Protein 1TW0 (pdb70)

B-factor: mean 31.76, std 11.61, range [6.64, 91.56]

Foldseek 3Di:
DKDKDKDKDWDLAAFLLLLCLLQPCLQVCLVPFDDQFNHKAQPDDDRDAQTWIWIKGHPPPDIWTFIKGFHDDDSVQSKTKIKTQDIRPQDPQFRIKIKTWGWAADPPNTIMIMIMIMTHGPDPRDDDPCNVVVVVVVVVVSSVRSSVVCVVCVVVD/DKDKDKDKDWFQAAQVLLLCLVQPVLQVLQCPDPFFWPHKAWPDDDRDAQTWIWTWGHDDHDIWTFIKGWHDDDVVFSKTKIKTQDIPPQDPFFRIKIKTWGWAADPVGTIMIMIMIMTHGDDPDDDDVVSVVVVVVVVVVSSVSSSVVCVVDVVVD

Solvent-accessible surface area: 15590 Å² total; per-residue (Å²): 42,85,65,92,59,82,53,120,40,44,5,60,9,38,27,65,87,0,9,84,0,30,27,114,24,10,40,98,4,33,152,90,25,82,42,38,55,101,47,35,85,76,66,121,43,135,21,32,99,43,2,49,13,71,17,26,25,54,56,28,158,61,85,39,51,25,54,33,92,2,48,43,70,70,98,103,65,32,13,20,41,40,2,22,62,16,23,101,17,19,48,176,39,12,115,67,8,11,18,81,27,37,8,70,72,25,118,59,71,12,1,48,10,28,32,44,4,69,0,42,7,58,64,107,33,111,22,52,93,50,26,60,34,51,14,45,20,128,36,32,24,78,18,22,36,4,10,27,27,8,65,52,40,63,110,96,51,42,80,55,83,58,83,78,106,47,43,7,67,7,36,27,67,88,0,6,69,0,27,24,114,29,10,38,83,2,6,80,121,32,97,30,64,34,102,37,26,83,97,96,94,46,139,30,38,94,20,2,34,13,77,15,22,27,42,68,23,99,71,93,38,62,25,58,29,81,0,56,42,67,62,83,96,84,39,6,16,38,36,2,26,52,16,27,103,33,18,53,185,64,12,115,63,7,12,16,69,25,85,6,44,72,19,121,64,55,13,1,48,4,81,36,32,7,66,0,49,16,91,38,142,68,120,21,57,84,45,28,60,39,51,14,52,19,142,28,47,19,72,20,22,37,0,9,16,23,7,62,37,50,63,112,78,51

Nearest PDB structures (foldseek):
  1txc-assembly1_B  TM=9.900E-01  e=1.764E-27  Pachyrhizus erosus
  4ryv-assembly1_A  TM=9.608E-01  e=4.558E-22  Lupinus luteus
  1ifv-assembly1_B  TM=9.617E-01  e=2.288E-21  Lupinus luteus
  6v8h-assembly1_A  TM=9.575E-01  e=8.997E-20  Arachis hypogaea
  3e85-assembly1_A  TM=8.998E-01  e=2.737E-19  Lupinus luteus

CATH classification: 3.30.530.20

Secondary structure (DSSP, 8-state):
-EEEEEEEEEESS-HHHHHHIIIIIGGGGGGGS-SSEEEEEEEESSSSTT-EEEEEEEETTEEEEEEEEEEEEETTTTEEEEEEEE-TTS-TTEEEEEEEEEEEE-SSSSEEEEEEEEEEESTT----HHHHHHHHHHHHHHHHHHHHHHHH-GGG-/-EEEEEEEEEESS-HHHHHHHHHTSHHHHHHHSSSSEEEEEEEE-SSST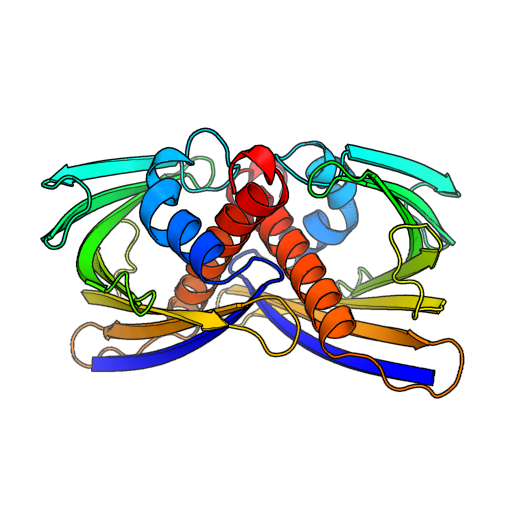T-EEEEEEEETTEEEEEEEEEEEEEGGGTEEEEEEEESTTS-TTEEEEEEEEEEEE-TTSSEEEEEEEEEEESSSPPPPHHHHHHHHHHHHHHHHHHHHHHHH-GGG-

Radius of gyration: 19.81 Å; Cα contacts (8 Å, |Δi|>4): 664; chains: 2; bounding box: 54×34×45 Å

Organism: NCBI:txid109171

InterPro domains:
  IPR000916 Bet v I/Major latex protein [PF00407] (1-151)
  IPR023393 START-like domain superfamily [G3DSA:3.30.530.20] (2-151)
  IPR024949 Bet v I type allergen [PR00634] (3-23)
  IPR024949 Bet v I type allergen [PR00634] (26-36)
  IPR024949 Bet v I type allergen [PR00634] (49-58)
  IPR024949 Bet v I type allergen [PR00634] (65-84)
  IPR024949 Bet v I type allergen [PR00634] (84-97)
  IPR024949 Bet v I type allergen [PR00634] (109-125)
  IPR024949 Bet v I type allergen [PR00634] (143-151)
  IPR024949 Bet v I type allergen [PS00451] (88-120)
  IPR050279 Plant defense and hormone signaling protein [PTHR31213] (1-151)

Sequence (314 aa):
GVFVFRDETSSSVAPAKLYKALTKDSDTIAQKIDGPIQSIELVEGNGGVGTIKKITANEGDKTSFVLQKVDAIDEANLGYDYSIVGGTGLPESLEKLSFETKVVAGSGGGSISKVTLKFHTKGDAPLSDAVRDDALAKGAGFFKAIEGYVLANPAEYGVFVFRDETSSSVAPAKLYKALTKDSDTIAQKIDGPIQSIELVEGNGGVGTIKKITANEGDKTSFVLQKVDAIDEANLGYDYSIVGGTGLPESLEKLSFETKVVAGSGGGSISKVTLKFHTKGDAPLSDAVRDDALAKGAGFFKAIEGYVLANPAEY

Structure (mmCIF, N/CA/C/O backbone):
data_1TW0
#
_entry.id   1TW0
#
_cell.length_a   54.293
_cell.length_b   63.361
_cell.length_c   72.771
_cell.angle_alpha   90.00
_cell.angle_beta   90.00
_cell.angle_gamma   90.00
#
_symmetry.space_group_name_H-M   'P 21 21 21'
#
loop_
_entity.id
_entity.type
_entity.pdbx_description
1 polymer 'pathogenesis-related class 10 protein SPE-16'
2 water water
#
loop_
_atom_site.group_PDB
_atom_site.id
_atom_site.type_symbol
_atom_site.label_atom_id
_atom_site.label_alt_id
_atom_site.label_comp_id
_atom_site.label_asym_id
_atom_site.label_entity_id
_atom_site.label_seq_id
_atom_site.pdbx_PDB_ins_code
_atom_site.Cartn_x
_atom_site.Cartn_y
_atom_site.Cartn_z
_atom_site.occupancy
_atom_site.B_iso_or_equiv
_atom_site.auth_seq_id
_atom_site.auth_comp_id
_atom_site.auth_asym_id
_atom_site.auth_atom_id
_atom_site.pdbx_PDB_model_num
ATOM 1 N N . GLY A 1 1 ? 3.573 -11.578 7.114 1.00 40.99 1 GLY A N 1
ATOM 2 C CA . GLY A 1 1 ? 3.959 -12.480 8.236 1.00 26.12 1 GLY A CA 1
ATOM 3 C C . GLY A 1 1 ? 4.841 -11.743 9.217 1.00 32.42 1 GLY A C 1
ATOM 4 O O . GLY A 1 1 ? 5.013 -10.535 9.113 1.00 26.50 1 GLY A O 1
ATOM 5 N N . VAL A 1 2 ? 5.406 -12.460 10.176 1.00 35.64 2 VAL A N 1
ATOM 6 C CA . VAL A 1 2 ? 6.265 -11.820 11.158 1.00 30.36 2 VAL A CA 1
ATOM 7 C C . VAL A 1 2 ? 7.661 -12.422 11.166 1.00 24.33 2 VAL A C 1
ATOM 8 O O . VAL A 1 2 ? 7.840 -13.623 10.994 1.00 38.06 2 VAL A O 1
ATOM 12 N N . PHE A 1 3 ? 8.655 -11.567 11.336 1.00 23.10 3 PHE A N 1
ATOM 13 C CA . PHE A 1 3 ? 10.033 -12.007 11.394 1.00 23.36 3 PHE A CA 1
ATOM 14 C C . PHE A 1 3 ? 10.642 -11.332 12.601 1.00 29.42 3 PHE A C 1
ATOM 15 O O . PHE A 1 3 ? 10.418 -10.149 12.845 1.00 25.04 3 PHE A O 1
ATOM 23 N N . VAL A 1 4 ? 11.397 -12.096 13.370 1.00 25.57 4 VAL A N 1
ATOM 24 C CA . VAL A 1 4 ? 12.015 -11.562 14.561 1.00 22.70 4 VAL A CA 1
ATOM 25 C C . VAL A 1 4 ? 13.520 -11.691 14.469 1.00 28.31 4 VAL A C 1
ATOM 26 O O . VAL A 1 4 ? 14.053 -12.745 14.117 1.00 31.01 4 VAL A O 1
ATOM 30 N N . PHE A 1 5 ? 14.202 -10.596 14.764 1.00 21.10 5 PHE A N 1
ATOM 31 C CA . PHE A 1 5 ? 15.648 -10.578 14.745 1.00 25.19 5 PHE A CA 1
ATOM 32 C C . PHE A 1 5 ? 16.114 -9.866 15.996 1.00 30.12 5 PHE A C 1
ATOM 33 O O . PHE A 1 5 ? 15.377 -9.066 16.585 1.00 23.06 5 PHE A O 1
ATOM 41 N N . ARG A 1 6 ? 17.333 -10.175 16.411 1.00 20.90 6 ARG A N 1
ATOM 42 C CA . ARG A 1 6 ? 17.897 -9.563 17.597 1.00 33.90 6 ARG A CA 1
ATOM 43 C C . ARG A 1 6 ? 19.208 -8.910 17.198 1.00 34.05 6 ARG A C 1
ATOM 44 O O . ARG A 1 6 ? 19.888 -9.376 16.283 1.00 45.71 6 ARG A O 1
ATOM 46 N N . ASP A 1 7 ? 19.555 -7.822 17.873 1.00 34.25 7 ASP A N 1
ATOM 47 C CA . ASP A 1 7 ? 20.791 -7.114 17.574 1.00 31.41 7 ASP A CA 1
ATOM 48 C C . ASP A 1 7 ? 21.391 -6.556 18.857 1.00 34.49 7 ASP A C 1
ATOM 49 O O . ASP A 1 7 ? 20.665 -6.067 19.729 1.00 25.88 7 ASP A O 1
ATOM 54 N N . GLU A 1 8 ? 22.714 -6.640 18.972 1.00 21.95 8 GLU A N 1
ATOM 55 C CA . GLU A 1 8 ? 23.416 -6.132 20.149 1.00 35.84 8 GLU A CA 1
ATOM 56 C C . GLU A 1 8 ? 24.542 -5.200 19.748 1.00 41.15 8 GLU A C 1
ATOM 57 O O . GLU A 1 8 ? 25.099 -5.313 18.660 1.00 47.34 8 GLU A O 1
ATOM 63 N N . THR A 1 9 ? 24.884 -4.285 20.643 1.00 41.12 9 THR A N 1
ATOM 64 C CA . THR A 1 9 ? 25.957 -3.343 20.382 1.00 38.67 9 THR A CA 1
ATOM 65 C C . THR A 1 9 ? 26.589 -2.988 21.720 1.00 33.42 9 THR A C 1
ATOM 66 O O . THR A 1 9 ? 25.901 -2.566 22.653 1.00 37.88 9 THR A O 1
ATOM 70 N N . SER A 1 10 ? 27.898 -3.195 21.814 1.00 29.20 10 SER A N 1
ATOM 71 C CA . SER A 1 10 ? 28.641 -2.914 23.038 1.00 21.61 10 SER A CA 1
ATOM 72 C C . SER A 1 10 ? 29.000 -1.441 23.138 1.00 24.86 10 SER A C 1
ATOM 73 O O . SER A 1 10 ? 29.148 -0.759 22.129 1.00 24.63 10 SER A O 1
ATOM 76 N N . SER A 1 11 ? 29.159 -0.955 24.361 1.00 23.06 11 SER A N 1
ATOM 77 C CA . SER A 1 11 ? 29.503 0.442 24.559 1.00 26.72 11 SER A CA 1
ATOM 78 C C . SER A 1 11 ? 30.211 0.666 25.873 1.00 24.91 11 SER A C 1
ATOM 79 O O . SER A 1 11 ? 29.962 -0.037 26.859 1.00 30.79 11 SER A O 1
ATOM 82 N N . SER A 1 12 ? 31.094 1.655 25.885 1.00 20.97 12 SER A N 1
ATOM 83 C CA . SER A 1 12 ? 31.831 1.986 27.089 1.00 26.26 12 SER A CA 1
ATOM 84 C C . SER A 1 12 ? 30.964 2.849 28.013 1.00 32.31 12 SER A C 1
ATOM 85 O O . SER A 1 12 ? 31.330 3.089 29.159 1.00 31.68 12 SER A O 1
ATOM 88 N N . VAL A 1 13 ? 29.819 3.315 27.517 1.00 21.53 13 VAL A N 1
ATOM 89 C CA . VAL A 1 13 ? 28.935 4.152 28.329 1.00 25.08 13 VAL A CA 1
ATOM 90 C C . VAL A 1 13 ? 28.162 3.341 29.369 1.00 23.96 13 VAL A C 1
ATOM 91 O O . VAL A 1 13 ? 27.600 2.287 29.061 1.00 34.34 13 VAL A O 1
ATOM 95 N N . ALA A 1 14 ? 28.148 3.832 30.602 1.00 13.13 14 ALA A N 1
ATOM 96 C CA . ALA A 1 14 ? 27.435 3.167 31.687 1.00 16.42 14 ALA A CA 1
ATOM 97 C C . ALA A 1 14 ? 25.959 2.979 31.309 1.00 14.75 14 ALA A C 1
ATOM 98 O O . ALA A 1 14 ? 25.330 3.879 30.760 1.00 21.10 14 ALA A O 1
ATOM 100 N N . PRO A 1 15 ? 25.390 1.809 31.630 1.00 20.04 15 PRO A N 1
ATOM 101 C CA . PRO A 1 15 ? 23.996 1.455 31.340 1.00 27.18 15 PRO A CA 1
ATOM 102 C C . PRO A 1 15 ? 22.974 2.577 31.547 1.00 28.19 15 PRO A C 1
ATOM 103 O O . PRO A 1 15 ? 22.386 3.060 30.580 1.00 29.73 15 PRO A O 1
ATOM 107 N N . ALA A 1 16 ? 22.773 2.991 32.800 1.00 22.43 16 ALA A N 1
ATOM 108 C CA . ALA A 1 16 ? 21.799 4.043 33.124 1.00 23.22 16 ALA A CA 1
ATOM 109 C C . ALA A 1 16 ? 21.980 5.304 32.290 1.00 18.99 16 ALA A C 1
ATOM 110 O O . ALA A 1 16 ? 21.000 5.937 31.899 1.00 25.70 16 ALA A O 1
ATOM 112 N N . LYS A 1 17 ? 23.231 5.661 32.018 1.00 20.21 17 LYS A N 1
ATOM 113 C CA . LYS A 1 17 ? 23.528 6.850 31.229 1.00 20.70 17 LYS A CA 1
ATOM 114 C C . LYS A 1 17 ? 23.176 6.667 29.755 1.00 24.15 17 LYS A C 1
ATOM 115 O O . LYS A 1 17 ? 22.526 7.522 29.157 1.00 20.79 17 LYS A O 1
ATOM 121 N N . LEU A 1 18 ? 23.603 5.555 29.166 1.00 21.72 18 LEU A N 1
ATOM 122 C CA . LEU A 1 18 ? 23.295 5.298 27.765 1.00 22.98 18 LEU A CA 1
ATOM 123 C C . LEU A 1 18 ? 21.768 5.252 27.605 1.00 22.25 18 LEU A C 1
ATOM 124 O O . LEU A 1 18 ? 21.200 5.890 26.716 1.00 21.85 18 LEU A O 1
ATOM 129 N N . TYR A 1 19 ? 21.115 4.502 28.485 1.00 15.30 19 TYR A N 1
ATOM 130 C CA . TYR A 1 19 ? 19.669 4.373 28.456 1.00 24.12 19 TYR A CA 1
ATOM 131 C C . TYR A 1 19 ? 18.991 5.737 28.457 1.00 27.03 19 TYR A C 1
ATOM 132 O O . TYR A 1 19 ? 18.076 5.976 27.672 1.00 26.35 19 TYR A O 1
ATOM 141 N N . LYS A 1 20 ? 19.434 6.623 29.346 1.00 24.21 20 LYS A N 1
ATOM 142 C CA . LYS A 1 20 ? 18.852 7.957 29.436 1.00 21.25 20 LYS A CA 1
ATOM 143 C C . LYS A 1 20 ? 19.026 8.692 28.118 1.00 28.41 20 LYS A C 1
ATOM 144 O O . LYS A 1 20 ? 18.075 9.260 27.578 1.00 22.71 20 LYS A O 1
ATOM 150 N N . ALA A 1 21 ? 20.245 8.670 27.594 1.00 27.35 21 ALA A N 1
ATOM 151 C CA . ALA A 1 21 ? 20.532 9.339 26.335 1.00 28.17 21 ALA A CA 1
ATOM 152 C C . ALA A 1 21 ? 19.650 8.799 25.222 1.00 31.74 21 ALA A C 1
ATOM 153 O O . ALA A 1 21 ? 19.007 9.563 24.511 1.00 27.76 21 ALA A O 1
ATOM 155 N N . LEU A 1 22 ? 19.622 7.477 25.083 1.00 15.80 22 LEU A N 1
ATOM 156 C CA . LEU A 1 22 ? 18.842 6.827 24.038 1.00 23.61 22 LEU A CA 1
ATOM 157 C C . LEU A 1 22 ? 17.329 7.029 24.099 1.00 28.44 22 LEU A C 1
ATOM 158 O O . LEU A 1 22 ? 16.682 7.193 23.068 1.00 24.64 22 LEU A O 1
ATOM 163 N N . THR A 1 23 ? 16.769 7.037 25.301 1.00 25.01 23 THR A N 1
ATOM 164 C CA . THR A 1 23 ? 15.336 7.156 25.438 1.00 21.62 23 THR A CA 1
ATOM 165 C C . THR A 1 23 ? 14.760 8.465 25.974 1.00 29.01 23 THR A C 1
ATOM 166 O O . THR A 1 23 ? 13.573 8.725 25.800 1.00 36.39 23 THR A O 1
ATOM 170 N N . LYS A 1 24 ? 15.576 9.298 26.607 1.00 26.87 24 LYS A N 1
ATOM 171 C CA . LYS A 1 24 ? 15.053 10.541 27.168 1.00 28.82 24 LYS A CA 1
ATOM 172 C C . LYS A 1 24 ? 15.626 11.816 26.565 1.00 27.41 24 LYS A C 1
ATOM 173 O O . LYS A 1 24 ? 14.950 12.837 26.528 1.00 30.91 24 LYS A O 1
ATOM 179 N N . ASP A 1 25 ? 16.860 11.755 26.080 1.00 20.17 25 ASP A N 1
ATOM 180 C CA . ASP A 1 25 ? 17.505 12.932 25.517 1.00 27.49 25 ASP A CA 1
ATOM 181 C C . ASP A 1 25 ? 17.579 12.945 23.995 1.00 33.78 25 ASP A C 1
ATOM 182 O O . ASP A 1 25 ? 17.581 14.020 23.384 1.00 30.50 25 ASP A O 1
ATOM 187 N N . SER A 1 26 ? 17.647 11.756 23.397 1.00 21.94 26 SER A N 1
ATOM 188 C CA . SER A 1 26 ? 17.771 11.611 21.949 1.00 26.24 26 SER A CA 1
ATOM 189 C C . SER A 1 26 ? 16.845 12.520 21.151 1.00 32.31 26 SER A C 1
ATOM 190 O O . SER A 1 26 ? 17.215 12.998 20.084 1.00 36.84 26 SER A O 1
ATOM 193 N N . ASP A 1 27 ? 15.644 12.764 21.660 1.00 26.27 27 ASP A N 1
ATOM 194 C CA . ASP A 1 27 ? 14.726 13.641 20.958 1.00 37.03 27 ASP A CA 1
ATOM 195 C C . ASP A 1 27 ? 15.324 15.039 20.866 1.00 41.69 27 ASP A C 1
ATOM 196 O O . ASP A 1 27 ? 15.402 15.615 19.785 1.00 49.25 27 ASP A O 1
ATOM 201 N N . THR A 1 28 ? 15.770 15.567 22.003 1.00 36.53 28 THR A N 1
ATOM 202 C CA . THR A 1 28 ? 16.336 16.909 22.063 1.00 34.36 28 THR A CA 1
ATOM 203 C C . THR A 1 28 ? 17.763 17.049 21.532 1.00 41.30 28 THR A C 1
ATOM 204 O O . THR A 1 28 ? 18.388 18.087 21.737 1.00 42.65 28 THR A O 1
ATOM 208 N N . ILE A 1 29 ? 18.268 16.024 20.841 1.00 44.37 29 ILE A N 1
ATOM 209 C CA . ILE A 1 29 ? 19.634 16.037 20.292 1.00 47.22 29 ILE A CA 1
ATOM 210 C C . ILE A 1 29 ? 19.736 16.336 18.794 1.00 51.16 29 ILE A C 1
ATOM 211 O O . ILE A 1 29 ? 20.820 16.650 18.303 1.00 52.73 29 ILE A O 1
ATOM 216 N N . ALA A 1 30 ? 18.622 16.236 18.073 1.00 55.16 30 ALA A N 1
ATOM 217 C CA . ALA A 1 30 ? 18.612 16.495 16.630 1.00 45.55 30 ALA A CA 1
ATOM 218 C C . ALA A 1 30 ? 19.554 17.634 16.260 1.00 47.96 30 ALA A C 1
ATOM 219 O O . ALA A 1 30 ? 20.423 17.486 15.400 1.00 41.55 30 ALA A O 1
ATOM 221 N N . GLN A 1 31 ? 19.372 18.765 16.930 1.00 44.82 31 GLN A N 1
ATOM 222 C CA . GLN A 1 31 ? 20.174 19.960 16.699 1.00 48.90 31 GLN A CA 1
ATOM 223 C C . GLN A 1 31 ? 21.683 19.748 16.840 1.00 51.64 31 GLN A C 1
ATOM 224 O O . GLN A 1 31 ? 22.472 20.349 16.113 1.00 57.22 31 GLN A O 1
ATOM 230 N N . LYS A 1 32 ? 22.087 18.903 17.778 1.00 49.37 32 LYS A N 1
ATOM 231 C CA . LYS A 1 32 ? 23.504 18.672 18.009 1.00 53.41 32 LYS A CA 1
ATOM 232 C C . LYS A 1 32 ? 23.968 17.258 17.710 1.00 56.64 32 LYS A C 1
ATOM 233 O O . LYS A 1 32 ? 24.499 16.567 18.577 1.00 65.39 32 LYS A O 1
ATOM 239 N N . ILE A 1 33 ? 23.774 16.836 16.469 1.00 56.14 33 ILE A N 1
ATOM 240 C CA . ILE A 1 33 ? 24.180 15.508 16.051 1.00 58.82 33 ILE A CA 1
ATOM 241 C C . ILE A 1 33 ? 24.020 15.418 14.551 1.00 56.52 33 ILE A C 1
ATOM 242 O O . ILE A 1 33 ? 22.913 15.544 14.038 1.00 63.42 33 ILE A O 1
ATOM 244 N N . ASP A 1 34 ? 25.125 15.216 13.844 1.00 67.48 34 ASP A N 1
ATOM 245 C CA . ASP A 1 34 ? 25.054 15.095 12.397 1.00 72.05 34 ASP A CA 1
ATOM 246 C C . ASP A 1 34 ? 24.487 13.735 12.031 1.00 72.88 34 ASP A C 1
ATOM 247 O O . ASP A 1 34 ? 24.900 12.711 12.577 1.00 67.54 34 ASP A O 1
ATOM 252 N N . GLY A 1 35 ? 23.535 13.738 11.105 1.00 74.48 35 GLY A N 1
ATOM 253 C CA . GLY A 1 35 ? 22.914 12.505 10.669 1.00 68.23 35 GLY A CA 1
ATOM 254 C C . GLY A 1 35 ? 21.749 12.814 9.755 1.00 64.56 35 GLY A C 1
ATOM 255 O O . GLY A 1 35 ? 21.261 13.946 9.736 1.00 67.24 35 GLY A O 1
ATOM 256 N N . PRO A 1 36 ? 21.284 11.831 8.972 1.00 61.84 36 PRO A N 1
ATOM 257 C CA . PRO A 1 36 ? 20.159 12.053 8.062 1.00 56.02 36 PRO A CA 1
ATOM 258 C C . PRO A 1 36 ? 18.886 12.502 8.784 1.00 50.95 36 PRO A C 1
ATOM 259 O O . PRO A 1 36 ? 18.041 13.176 8.194 1.00 34.84 36 PRO A O 1
ATOM 263 N N . ILE A 1 37 ? 18.749 12.126 10.054 1.00 54.20 37 ILE A N 1
ATOM 264 C CA . ILE A 1 37 ? 17.574 12.507 10.841 1.00 55.62 37 ILE A CA 1
ATOM 265 C C . ILE A 1 37 ? 17.534 14.022 10.993 1.00 47.09 37 ILE A C 1
ATOM 266 O O . ILE A 1 37 ? 18.293 14.598 11.768 1.00 52.41 37 ILE A O 1
ATOM 271 N N . GLN A 1 38 ? 16.644 14.662 10.246 1.00 42.63 38 GLN A N 1
ATOM 272 C CA . GLN A 1 38 ? 16.519 16.108 10.288 1.00 36.41 38 GLN A CA 1
ATOM 273 C C . GLN A 1 38 ? 15.808 16.585 11.548 1.00 36.82 38 GLN A C 1
ATOM 274 O O . GLN A 1 38 ? 16.407 17.275 12.375 1.00 28.41 38 GLN A O 1
ATOM 280 N N . SER A 1 39 ? 14.537 16.218 11.700 1.00 37.64 39 SER A N 1
ATOM 281 C CA . SER A 1 39 ? 13.778 16.643 12.874 1.00 33.67 39 SER A CA 1
ATOM 282 C C . SER A 1 39 ? 12.882 15.564 13.487 1.00 38.34 39 SER A C 1
ATOM 283 O O . SER A 1 39 ? 12.479 14.609 12.824 1.00 37.55 39 SER A O 1
ATOM 286 N N . ILE A 1 40 ? 12.565 15.750 14.763 1.00 31.67 40 ILE A N 1
ATOM 287 C CA . ILE A 1 40 ? 11.725 14.829 15.508 1.00 25.92 40 ILE A CA 1
ATOM 288 C C . ILE A 1 40 ? 10.548 15.608 16.080 1.00 24.97 40 ILE A C 1
ATOM 289 O O . ILE A 1 40 ? 10.721 16.467 16.946 1.00 31.21 40 ILE A O 1
ATOM 294 N N . GLU A 1 41 ? 9.358 15.308 15.568 1.00 25.17 41 GLU A N 1
ATOM 295 C CA . GLU A 1 41 ? 8.124 15.958 15.991 1.00 17.85 41 GLU A CA 1
ATOM 296 C C . GLU A 1 41 ? 7.272 15.116 16.927 1.00 27.24 41 GLU A C 1
ATOM 297 O O . GLU A 1 41 ? 7.000 13.947 16.655 1.00 27.13 41 GLU A O 1
ATOM 303 N N . LEU A 1 42 ? 6.852 15.706 18.038 1.00 23.64 42 LEU A N 1
ATOM 304 C CA . LEU A 1 42 ? 5.974 14.996 18.940 1.00 10.86 42 LEU A CA 1
ATOM 305 C C . LEU A 1 42 ? 4.586 15.350 18.420 1.00 19.61 42 LEU A C 1
ATOM 306 O O . LEU A 1 42 ? 4.048 16.404 18.748 1.00 26.59 42 LEU A O 1
ATOM 311 N N . VAL A 1 43 ? 4.020 14.487 17.586 1.00 13.05 43 VAL A N 1
ATOM 312 C CA . VAL A 1 43 ? 2.693 14.731 17.029 1.00 17.20 43 VAL A CA 1
ATOM 313 C C . VAL A 1 43 ? 1.694 14.801 18.169 1.00 26.27 43 VAL A C 1
ATOM 314 O O . VAL A 1 43 ? 0.894 15.727 18.270 1.00 31.13 43 VAL A O 1
ATOM 318 N N . GLU A 1 44 ? 1.748 13.795 19.026 1.00 33.34 44 GLU A N 1
ATOM 319 C CA . GLU A 1 44 ? 0.867 13.727 20.172 1.00 26.32 44 GLU A CA 1
ATOM 320 C C . GLU A 1 44 ? 1.657 13.060 21.286 1.00 18.55 44 GLU A C 1
ATOM 321 O O . GLU A 1 44 ? 2.463 12.171 21.025 1.00 24.30 44 GLU A O 1
ATOM 327 N N . GLY A 1 45 ? 1.429 13.503 22.520 1.00 19.10 45 GLY A N 1
ATOM 328 C CA . GLY A 1 45 ? 2.144 12.953 23.655 1.00 20.70 45 GLY A CA 1
ATOM 329 C C . GLY A 1 45 ? 3.372 13.795 23.978 1.00 31.83 45 GLY A C 1
ATOM 330 O O . GLY A 1 45 ? 3.765 14.677 23.208 1.00 26.16 45 GLY A O 1
ATOM 331 N N . ASN A 1 46 ? 3.979 13.530 25.125 1.00 32.03 46 ASN A N 1
ATOM 332 C CA . ASN A 1 46 ? 5.162 14.267 25.541 1.00 40.20 46 ASN A CA 1
ATOM 333 C C . ASN A 1 46 ? 6.381 13.349 25.626 1.00 35.05 46 ASN A C 1
ATOM 334 O O . ASN A 1 46 ? 7.484 13.794 25.949 1.00 25.40 46 ASN A O 1
ATOM 339 N N . GLY A 1 47 ? 6.175 12.071 25.323 1.00 28.29 47 GLY A N 1
ATOM 340 C CA . GLY A 1 47 ? 7.262 11.108 25.377 1.00 27.72 47 GLY A CA 1
ATOM 341 C C . GLY A 1 47 ? 6.814 9.831 26.058 1.00 36.06 47 GLY A C 1
ATOM 342 O O . GLY A 1 47 ? 7.366 8.758 25.807 1.00 36.43 47 GLY A O 1
ATOM 343 N N . GLY A 1 48 ? 5.806 9.950 26.923 1.00 34.35 48 GLY A N 1
ATOM 344 C CA . GLY A 1 48 ? 5.292 8.795 27.636 1.00 17.17 48 GLY A CA 1
ATOM 345 C C . GLY A 1 48 ? 4.641 7.770 26.717 1.00 27.22 48 GLY A C 1
ATOM 346 O O . GLY A 1 48 ? 4.535 7.986 25.507 1.00 23.12 48 GLY A O 1
ATOM 347 N N . VAL A 1 49 ? 4.200 6.653 27.290 1.00 17.19 49 VAL A N 1
ATOM 348 C CA . VAL A 1 49 ? 3.564 5.602 26.513 1.00 24.60 49 VAL A CA 1
ATOM 349 C C . VAL A 1 49 ? 2.379 6.172 25.752 1.00 28.89 49 VAL A C 1
ATOM 350 O O . VAL A 1 49 ? 1.550 6.866 26.329 1.00 42.84 49 VAL A O 1
ATOM 354 N N . GLY A 1 50 ? 2.306 5.885 24.456 1.00 31.71 50 GLY A N 1
ATOM 355 C CA . GLY A 1 50 ? 1.196 6.376 23.652 1.00 23.96 50 GLY A CA 1
ATOM 356 C C . GLY A 1 50 ? 1.571 7.537 22.753 1.00 28.73 50 GLY A C 1
ATOM 357 O O . GLY A 1 50 ? 0.827 7.899 21.843 1.00 23.55 50 GLY A O 1
ATOM 358 N N . THR A 1 51 ? 2.731 8.124 23.017 1.00 18.68 51 THR A N 1
ATOM 359 C CA . THR A 1 51 ? 3.224 9.245 22.234 1.00 22.69 51 THR A CA 1
ATOM 360 C C . THR A 1 51 ? 3.433 8.879 20.773 1.00 22.52 51 THR A C 1
ATOM 361 O O . THR A 1 51 ? 3.909 7.791 20.442 1.00 20.93 51 THR A O 1
ATOM 365 N N . ILE A 1 52 ? 3.082 9.811 19.901 1.00 19.48 52 ILE A N 1
ATOM 366 C CA . ILE A 1 52 ? 3.249 9.617 18.473 1.00 20.03 52 ILE A CA 1
ATOM 367 C C . ILE A 1 52 ? 4.288 10.617 17.983 1.00 18.78 52 ILE A C 1
ATOM 368 O O . ILE A 1 52 ? 4.120 11.827 18.147 1.00 21.19 52 ILE A O 1
ATOM 373 N N . LYS A 1 53 ? 5.365 10.114 17.398 1.00 19.46 53 LYS A N 1
ATOM 374 C CA . LYS A 1 53 ? 6.414 10.984 16.887 1.00 10.26 53 LYS A CA 1
ATOM 375 C C . LYS A 1 53 ? 6.524 10.863 15.383 1.00 12.81 53 LYS A C 1
ATOM 376 O O . LYS A 1 53 ? 6.366 9.784 14.827 1.00 18.77 53 LYS A O 1
ATOM 382 N N . LYS A 1 54 ? 6.783 11.990 14.732 1.00 10.00 54 LYS A N 1
ATOM 383 C CA . LYS A 1 54 ? 6.974 12.024 13.294 1.00 20.26 54 LYS A CA 1
ATOM 384 C C . LYS A 1 54 ? 8.472 12.292 13.160 1.00 21.78 54 LYS A C 1
ATOM 385 O O . LYS A 1 54 ? 8.965 13.321 13.617 1.00 15.89 54 LYS A O 1
ATOM 391 N N . ILE A 1 55 ? 9.190 11.355 12.554 1.00 19.16 55 ILE A N 1
ATOM 392 C CA . ILE A 1 55 ? 10.640 11.464 12.399 1.00 22.23 55 ILE A CA 1
ATOM 393 C C . ILE A 1 55 ? 11.034 11.707 10.950 1.00 21.65 55 ILE A C 1
ATOM 394 O O . ILE A 1 55 ? 10.915 10.819 10.108 1.00 24.40 55 ILE A O 1
ATOM 399 N N . THR A 1 56 ? 11.516 12.909 10.664 1.00 22.37 56 THR A N 1
ATOM 400 C CA . THR A 1 56 ? 11.899 13.257 9.308 1.00 21.33 56 THR A CA 1
ATOM 401 C C . THR A 1 56 ? 13.386 13.095 9.090 1.00 26.18 56 THR A C 1
ATOM 402 O O . THR A 1 56 ? 14.187 13.458 9.941 1.00 23.71 56 THR A O 1
ATOM 406 N N . ALA A 1 57 ? 13.742 12.544 7.937 1.00 26.56 57 ALA A N 1
ATOM 407 C CA . ALA A 1 57 ? 15.137 12.337 7.578 1.00 34.88 57 ALA A CA 1
ATOM 408 C C . ALA A 1 57 ? 15.339 12.800 6.144 1.00 28.02 57 ALA A C 1
ATOM 409 O O . ALA A 1 57 ? 14.487 12.575 5.288 1.00 42.27 57 ALA A O 1
ATOM 411 N N . ASN A 1 58 ? 16.464 13.455 5.891 1.00 29.50 58 ASN A N 1
ATOM 412 C CA . ASN A 1 58 ? 16.787 13.950 4.557 1.00 31.03 58 ASN A CA 1
ATOM 413 C C . ASN A 1 58 ? 17.984 13.190 4.013 1.00 35.77 58 ASN A C 1
ATOM 414 O O . ASN A 1 58 ? 19.040 13.157 4.648 1.00 38.54 58 ASN A O 1
ATOM 419 N N . GLU A 1 59 ? 17.810 12.573 2.847 1.00 32.69 59 GLU A N 1
ATOM 420 C CA . GLU A 1 59 ? 18.882 11.822 2.207 1.00 45.14 59 GLU A CA 1
ATOM 421 C C . GLU A 1 59 ? 19.340 12.587 0.966 1.00 48.97 59 GLU A C 1
ATOM 422 O O . GLU A 1 59 ? 19.337 12.055 -0.146 1.00 54.86 59 GLU A O 1
ATOM 424 N N . GLY A 1 60 ? 19.721 13.845 1.173 1.00 48.25 60 GLY A N 1
ATOM 425 C CA . GLY A 1 60 ? 20.184 14.682 0.083 1.00 37.12 60 GLY A CA 1
ATOM 426 C C . GLY A 1 60 ? 19.088 15.578 -0.456 1.00 43.55 60 GLY A C 1
ATOM 427 O O . GLY A 1 60 ? 18.504 16.391 0.263 1.00 39.10 60 GLY A O 1
ATOM 428 N N . ASP A 1 61 ? 18.807 15.426 -1.741 1.00 43.30 61 ASP A N 1
ATOM 429 C CA . ASP A 1 61 ? 17.775 16.216 -2.389 1.00 45.06 61 ASP A CA 1
ATOM 430 C C . ASP A 1 61 ? 16.382 15.756 -1.944 1.00 37.34 61 ASP A C 1
ATOM 431 O O . ASP A 1 61 ? 15.407 16.494 -2.064 1.00 35.36 61 ASP A O 1
ATOM 436 N N . LYS A 1 62 ? 16.303 14.538 -1.418 1.00 36.99 62 LYS A N 1
ATOM 437 C CA . LYS A 1 62 ? 15.036 13.967 -0.985 1.00 32.18 62 LYS A CA 1
ATOM 438 C C . LYS A 1 62 ? 14.839 13.921 0.524 1.00 35.13 62 LYS A C 1
ATOM 439 O O . LYS A 1 62 ? 15.747 14.213 1.302 1.00 41.83 62 LYS A O 1
ATOM 441 N N . THR A 1 63 ? 13.631 13.542 0.927 1.00 38.96 63 THR A N 1
ATOM 442 C CA . THR A 1 63 ? 13.277 13.435 2.338 1.00 39.82 63 THR A CA 1
ATOM 443 C C . THR A 1 63 ? 12.161 12.401 2.524 1.00 34.92 63 THR A C 1
ATOM 444 O O . THR A 1 63 ? 11.511 12.001 1.557 1.00 26.99 63 THR A O 1
ATOM 448 N N . SER A 1 64 ? 11.967 11.963 3.767 1.00 31.91 64 SER A N 1
ATOM 449 C CA . SER A 1 64 ? 10.925 10.994 4.115 1.00 29.42 64 SER A CA 1
ATOM 450 C C . SER A 1 64 ? 10.709 11.000 5.626 1.00 21.35 64 SER A C 1
ATOM 451 O O . SER A 1 64 ? 11.429 11.668 6.367 1.00 26.42 64 SER A O 1
ATOM 454 N N . PHE A 1 65 ? 9.719 10.259 6.095 1.00 25.43 65 PHE A N 1
ATOM 455 C CA . PHE A 1 65 ? 9.477 10.227 7.521 1.00 15.41 65 PHE A CA 1
ATOM 456 C C . PHE A 1 65 ? 8.808 8.934 7.946 1.00 23.46 65 PHE A C 1
ATOM 457 O O . PHE A 1 65 ? 8.276 8.190 7.127 1.00 22.82 65 PHE A O 1
ATOM 465 N N . VAL A 1 66 ? 8.864 8.667 9.242 1.00 23.32 66 VAL A N 1
ATOM 466 C CA . VAL A 1 66 ? 8.235 7.493 9.814 1.00 15.17 66 VAL A CA 1
ATOM 467 C C . VAL A 1 66 ? 7.448 8.002 11.011 1.00 18.03 66 VAL A C 1
ATOM 468 O O . VAL A 1 66 ? 7.828 9.001 11.629 1.00 15.19 66 VAL A O 1
ATOM 472 N N . LEU A 1 67 ? 6.327 7.350 11.295 1.00 20.38 67 LEU A N 1
ATOM 473 C CA . LEU A 1 67 ? 5.485 7.705 12.427 1.00 21.39 67 LEU A CA 1
ATOM 474 C C . LEU A 1 67 ? 5.753 6.669 13.490 1.00 21.94 67 LEU A C 1
ATOM 475 O O . LEU A 1 67 ? 5.477 5.491 13.291 1.00 24.92 67 LEU A O 1
ATOM 480 N N . GLN A 1 68 ? 6.283 7.122 14.618 1.00 18.47 68 GLN A N 1
ATOM 481 C CA . GLN A 1 68 ? 6.638 6.252 15.733 1.00 22.62 68 GLN A CA 1
ATOM 482 C C . GLN A 1 68 ? 5.607 6.246 16.858 1.00 21.04 68 GLN A C 1
ATOM 483 O O . GLN A 1 68 ? 4.893 7.228 17.077 1.00 29.10 68 GLN A O 1
ATOM 489 N N . LYS A 1 69 ? 5.546 5.127 17.570 1.00 23.04 69 LYS A N 1
ATOM 490 C CA . LYS A 1 69 ? 4.623 4.948 18.682 1.00 13.34 69 LYS A CA 1
ATOM 491 C C . LYS A 1 69 ? 5.393 4.402 19.876 1.00 12.72 69 LYS A C 1
ATOM 492 O O . LYS A 1 69 ? 6.060 3.378 19.767 1.00 20.28 69 LYS A O 1
ATOM 498 N N . VAL A 1 70 ? 5.319 5.090 21.010 1.00 11.66 70 VAL A N 1
ATOM 499 C CA . VAL A 1 70 ? 5.996 4.614 22.209 1.00 18.19 70 VAL A CA 1
ATOM 500 C C . VAL A 1 70 ? 5.085 3.538 22.794 1.00 20.97 70 VAL A C 1
ATOM 501 O O . VAL A 1 70 ? 3.994 3.832 23.279 1.00 25.25 70 VAL A O 1
ATOM 505 N N . ASP A 1 71 ? 5.536 2.292 22.746 1.00 24.05 71 ASP A N 1
ATOM 506 C CA . ASP A 1 71 ? 4.729 1.185 23.230 1.00 22.73 71 ASP A CA 1
ATOM 507 C C . ASP A 1 71 ? 4.826 0.858 24.709 1.00 26.09 71 ASP A C 1
ATOM 508 O O . ASP A 1 71 ? 3.811 0.577 25.333 1.00 20.00 71 ASP A O 1
ATOM 513 N N . ALA A 1 72 ? 6.031 0.883 25.274 1.00 27.29 72 ALA A N 1
ATOM 514 C CA . ALA A 1 72 ? 6.194 0.574 26.693 1.00 35.70 72 ALA A CA 1
ATOM 515 C C . ALA A 1 72 ? 7.503 1.129 27.235 1.00 35.95 72 ALA A C 1
ATOM 516 O O . ALA A 1 72 ? 8.488 1.232 26.507 1.00 37.67 72 ALA A O 1
ATOM 518 N N . ILE A 1 73 ? 7.502 1.488 28.516 1.00 35.71 73 ILE A N 1
ATOM 519 C CA . ILE A 1 73 ? 8.686 2.031 29.166 1.00 33.93 73 ILE A CA 1
ATOM 520 C C . ILE A 1 73 ? 8.889 1.442 30.555 1.00 32.29 73 ILE A C 1
ATOM 521 O O . ILE A 1 73 ? 7.951 1.382 31.351 1.00 31.69 73 ILE A O 1
ATOM 526 N N . ASP A 1 74 ? 10.119 1.016 30.838 1.00 28.79 74 ASP A N 1
ATOM 527 C CA . ASP A 1 74 ? 10.480 0.474 32.154 1.00 29.58 74 ASP A CA 1
ATOM 528 C C . ASP A 1 74 ? 11.854 1.011 32.533 1.00 25.51 74 ASP A C 1
ATOM 529 O O . ASP A 1 74 ? 12.874 0.351 32.328 1.00 25.43 74 ASP A O 1
ATOM 534 N N . GLU A 1 75 ? 11.867 2.222 33.079 1.00 30.05 75 GLU A N 1
ATOM 535 C CA . GLU A 1 75 ? 13.101 2.883 33.485 1.00 32.35 75 GLU A CA 1
ATOM 536 C C . GLU A 1 75 ? 13.967 2.045 34.403 1.00 31.61 75 GLU A C 1
ATOM 537 O O . GLU A 1 75 ? 15.157 1.888 34.163 1.00 32.67 75 GLU A O 1
ATOM 543 N N . ALA A 1 76 ? 13.359 1.517 35.458 1.00 33.68 76 ALA A N 1
ATOM 544 C CA . ALA A 1 76 ? 14.064 0.705 36.443 1.00 32.38 76 ALA A CA 1
ATOM 545 C C . ALA A 1 76 ? 14.909 -0.376 35.795 1.00 35.20 76 ALA A C 1
ATOM 546 O O . ALA A 1 76 ? 16.075 -0.555 36.143 1.00 44.52 76 ALA A O 1
ATOM 548 N N . ASN A 1 77 ? 14.311 -1.096 34.853 1.00 38.22 77 ASN A N 1
ATOM 549 C CA . ASN A 1 77 ? 15.004 -2.172 34.152 1.00 36.67 77 ASN A CA 1
ATOM 550 C C . ASN A 1 77 ? 15.657 -1.688 32.847 1.00 30.24 77 ASN A C 1
ATOM 551 O O . ASN A 1 77 ? 16.090 -2.493 32.019 1.00 28.97 77 ASN A O 1
ATOM 553 N N . LEU A 1 78 ? 15.725 -0.370 32.677 1.00 26.76 78 LEU A N 1
ATOM 554 C CA . LEU A 1 78 ? 16.314 0.247 31.486 1.00 23.96 78 LEU A CA 1
ATOM 555 C C . LEU A 1 78 ? 15.676 -0.309 30.210 1.00 24.95 78 LEU A C 1
ATOM 556 O O . LEU A 1 78 ? 16.369 -0.622 29.239 1.00 19.16 78 LEU A O 1
ATOM 561 N N . GLY A 1 79 ? 14.351 -0.419 30.219 1.00 24.79 79 GLY A N 1
ATOM 562 C CA . GLY A 1 79 ? 13.639 -0.940 29.064 1.00 30.59 79 GLY A CA 1
ATOM 563 C C . GLY A 1 79 ? 12.852 0.119 28.311 1.00 29.84 79 GLY A C 1
ATOM 564 O O . GLY A 1 79 ? 12.282 1.031 28.911 1.00 25.97 79 GLY A O 1
ATOM 565 N N . TYR A 1 80 ? 12.809 -0.013 26.990 1.00 20.76 80 TYR A N 1
ATOM 566 C CA . TYR A 1 80 ? 12.099 0.940 26.144 1.00 29.56 80 TYR A CA 1
ATOM 567 C C . TYR A 1 80 ? 11.578 0.290 24.862 1.00 26.08 80 TYR A C 1
ATOM 568 O O . TYR A 1 80 ? 12.357 -0.215 24.051 1.00 29.88 80 TYR A O 1
ATOM 577 N N . ASP A 1 81 ? 10.265 0.310 24.670 1.00 26.85 81 ASP A N 1
ATOM 578 C CA . ASP A 1 81 ? 9.683 -0.288 23.472 1.00 25.27 81 ASP A CA 1
ATOM 579 C C . ASP A 1 81 ? 8.850 0.700 22.679 1.00 24.76 81 ASP A C 1
ATOM 580 O O . ASP A 1 81 ? 8.068 1.472 23.236 1.00 20.99 81 ASP A O 1
ATOM 585 N N . TYR A 1 82 ? 9.023 0.669 21.368 1.00 29.06 82 TYR A N 1
ATOM 586 C CA . TYR A 1 82 ? 8.270 1.544 20.489 1.00 27.44 82 TYR A CA 1
ATOM 587 C C . TYR A 1 82 ? 8.186 0.855 19.143 1.00 29.56 82 TYR A C 1
ATOM 588 O O . TYR A 1 82 ? 8.819 -0.175 18.919 1.00 25.05 82 TYR A O 1
ATOM 597 N N . SER A 1 83 ? 7.406 1.423 18.240 1.00 20.64 83 SER A N 1
ATOM 598 C CA . SER A 1 83 ? 7.285 0.837 16.922 1.00 24.06 83 SER A CA 1
ATOM 599 C C . SER A 1 83 ? 6.935 1.865 15.857 1.00 16.01 83 SER A C 1
ATOM 600 O O . SER A 1 83 ? 6.350 2.905 16.143 1.00 23.36 83 SER A O 1
ATOM 603 N N . ILE A 1 84 ? 7.331 1.562 14.630 1.00 13.18 84 ILE A N 1
ATOM 604 C CA . ILE A 1 84 ? 7.066 2.405 13.479 1.00 18.72 84 ILE A CA 1
ATOM 605 C C . ILE A 1 84 ? 5.787 1.836 12.869 1.00 23.64 84 ILE A C 1
ATOM 606 O O . ILE A 1 84 ? 5.766 0.681 12.432 1.00 18.46 84 ILE A O 1
ATOM 611 N N . VAL A 1 85 ? 4.724 2.641 12.848 1.00 22.96 85 VAL A N 1
ATOM 612 C CA . VAL A 1 85 ? 3.429 2.192 12.334 1.00 14.84 85 VAL A CA 1
ATOM 613 C C . VAL A 1 85 ? 3.052 2.709 10.956 1.00 24.57 85 VAL A C 1
ATOM 614 O O . VAL A 1 85 ? 1.974 2.383 10.450 1.00 15.85 85 VAL A O 1
ATOM 618 N N . GLY A 1 86 ? 3.929 3.507 10.353 1.00 17.21 86 GLY A N 1
ATOM 619 C CA . GLY A 1 86 ? 3.644 4.049 9.035 1.00 19.87 86 GLY A CA 1
ATOM 620 C C . GLY A 1 86 ? 4.641 5.113 8.630 1.00 19.45 86 GLY A C 1
ATOM 621 O O . GLY A 1 86 ? 5.700 5.222 9.241 1.00 20.07 86 GLY A O 1
ATOM 622 N N . GLY A 1 87 ? 4.313 5.892 7.598 1.00 20.37 87 GLY A N 1
ATOM 623 C CA . GLY A 1 87 ? 5.214 6.939 7.147 1.00 20.86 87 GLY A CA 1
ATOM 624 C C . GLY A 1 87 ? 5.924 6.656 5.831 1.00 21.62 87 GLY A C 1
ATOM 625 O O . GLY A 1 87 ? 6.284 5.520 5.531 1.00 26.46 87 GLY A O 1
ATOM 626 N N . THR A 1 88 ? 6.143 7.699 5.041 1.00 16.72 88 THR A N 1
ATOM 627 C CA . THR A 1 88 ? 6.810 7.532 3.755 1.00 25.59 88 THR A CA 1
ATOM 628 C C . THR A 1 88 ? 8.149 6.794 3.863 1.00 24.74 88 THR A C 1
ATOM 629 O O . THR A 1 88 ? 8.634 6.233 2.882 1.00 30.35 88 THR A O 1
ATOM 633 N N . GLY A 1 89 ? 8.741 6.794 5.053 1.00 25.84 89 GLY A N 1
ATOM 634 C CA . GLY A 1 89 ? 10.020 6.127 5.252 1.00 16.31 89 GLY A CA 1
ATOM 635 C C . GLY A 1 89 ? 9.933 4.636 5.532 1.00 26.17 89 GLY A C 1
ATOM 636 O O . GLY A 1 89 ? 10.953 3.953 5.566 1.00 24.95 89 GLY A O 1
ATOM 637 N N . LEU A 1 90 ? 8.722 4.128 5.738 1.00 25.39 90 LEU A N 1
ATOM 638 C CA . LEU A 1 90 ? 8.519 2.708 6.005 1.00 22.96 90 LEU A CA 1
ATOM 639 C C . LEU A 1 90 ? 8.353 1.981 4.665 1.00 21.19 90 LEU A C 1
ATOM 640 O O . LEU A 1 90 ? 7.408 2.239 3.921 1.00 20.56 90 LEU A O 1
ATOM 645 N N . PRO A 1 91 ? 9.270 1.056 4.346 1.00 18.15 91 PRO A N 1
ATOM 646 C CA . PRO A 1 91 ? 9.161 0.344 3.076 1.00 8.72 91 PRO A CA 1
ATOM 647 C C . PRO A 1 91 ? 7.769 -0.190 2.819 1.00 20.80 91 PRO A C 1
ATOM 648 O O . PRO A 1 91 ? 7.084 -0.659 3.732 1.00 25.32 91 PRO A O 1
ATOM 652 N N . GLU A 1 92 ? 7.351 -0.093 1.564 1.00 17.45 92 GLU A N 1
ATOM 653 C CA . GLU A 1 92 ? 6.033 -0.555 1.139 1.00 22.80 92 GLU A CA 1
ATOM 654 C C . GLU A 1 92 ? 5.741 -1.999 1.537 1.00 26.48 92 GLU A C 1
ATOM 655 O O . GLU A 1 92 ? 4.585 -2.369 1.755 1.00 20.07 92 GLU A O 1
ATOM 661 N N . SER A 1 93 ? 6.794 -2.810 1.625 1.00 22.18 93 SER A N 1
ATOM 662 C CA . SER A 1 93 ? 6.652 -4.219 1.978 1.00 31.78 93 SER A CA 1
ATOM 663 C C . SER A 1 93 ? 6.315 -4.473 3.449 1.00 28.81 93 SER A C 1
ATOM 664 O O . SER A 1 93 ? 5.921 -5.579 3.818 1.00 32.99 93 SER A O 1
ATOM 667 N N . LEU A 1 94 ? 6.462 -3.454 4.285 1.00 17.60 94 LEU A N 1
ATOM 668 C CA . LEU A 1 94 ? 6.172 -3.610 5.703 1.00 23.09 94 LEU A CA 1
ATOM 669 C C . LEU A 1 94 ? 4.905 -2.898 6.170 1.00 24.34 94 LEU A C 1
ATOM 670 O O . LEU A 1 94 ? 4.571 -1.804 5.705 1.00 16.94 94 LEU A O 1
ATOM 675 N N . GLU A 1 95 ? 4.211 -3.540 7.100 1.00 18.26 95 GLU A N 1
ATOM 676 C CA . GLU A 1 95 ? 3.010 -2.991 7.694 1.00 22.67 95 GLU A CA 1
ATOM 677 C C . GLU A 1 95 ? 3.439 -2.286 8.985 1.00 25.37 95 GLU A C 1
ATOM 678 O O . GLU A 1 95 ? 2.888 -1.254 9.358 1.00 13.34 95 GLU A O 1
ATOM 684 N N . LYS A 1 96 ? 4.447 -2.846 9.649 1.00 24.09 96 LYS A N 1
ATOM 685 C CA . LYS A 1 96 ? 4.928 -2.295 10.910 1.00 29.93 96 LYS A CA 1
ATOM 686 C C . LYS A 1 96 ? 6.275 -2.891 11.327 1.00 30.88 96 LYS A C 1
ATOM 687 O O . LYS A 1 96 ? 6.643 -3.991 10.909 1.00 28.10 96 LYS A O 1
ATOM 693 N N . LEU A 1 97 ? 7.010 -2.151 12.149 1.00 20.66 97 LEU A N 1
ATOM 694 C CA . LEU A 1 97 ? 8.300 -2.612 12.645 1.00 20.56 97 LEU A CA 1
ATOM 695 C C . LEU A 1 97 ? 8.410 -2.239 14.122 1.00 22.99 97 LEU A C 1
ATOM 696 O O . LEU A 1 97 ? 8.558 -1.066 14.464 1.00 31.52 97 LEU A O 1
ATOM 701 N N . SER A 1 98 ? 8.314 -3.238 14.997 1.00 22.03 98 SER A N 1
ATOM 702 C CA . SER A 1 98 ? 8.376 -3.011 16.438 1.00 16.98 98 SER A CA 1
ATOM 703 C C . SER A 1 98 ? 9.765 -3.210 17.005 1.00 24.82 98 SER A C 1
ATOM 704 O O . SER A 1 98 ? 10.520 -4.071 16.550 1.00 29.58 98 SER A O 1
ATOM 707 N N . PHE A 1 99 ? 10.096 -2.412 18.012 1.00 26.73 99 PHE A N 1
ATOM 708 C CA . PHE A 1 99 ? 11.399 -2.505 18.659 1.00 22.97 99 PHE A CA 1
ATOM 709 C C . PHE A 1 99 ? 11.253 -2.735 20.146 1.00 25.12 99 PHE A C 1
ATOM 710 O O . PHE A 1 99 ? 10.493 -2.033 20.823 1.00 20.84 99 PHE A O 1
ATOM 718 N N . GLU A 1 100 ? 11.979 -3.725 20.648 1.00 17.48 100 GLU A N 1
ATOM 719 C CA . GLU A 1 100 ? 11.975 -4.017 22.066 1.00 27.01 100 GLU A CA 1
ATOM 720 C C . GLU A 1 100 ? 13.423 -3.838 22.442 1.00 28.84 100 GLU A C 1
ATOM 721 O O . GLU A 1 100 ? 14.273 -4.637 22.051 1.00 25.77 100 GLU A O 1
ATOM 727 N N . THR A 1 101 ? 13.703 -2.760 23.169 1.00 27.12 101 THR A N 1
ATOM 728 C CA . THR A 1 101 ? 15.068 -2.449 23.570 1.00 24.01 101 THR A CA 1
ATOM 729 C C . THR A 1 101 ? 15.284 -2.523 25.064 1.00 24.83 101 THR A C 1
ATOM 730 O O . THR A 1 101 ? 14.363 -2.350 25.862 1.00 28.08 101 THR A O 1
ATOM 734 N N . LYS A 1 102 ? 16.530 -2.780 25.423 1.00 18.91 102 LYS A N 1
ATOM 735 C CA . LYS A 1 102 ? 16.947 -2.870 26.806 1.00 34.18 102 LYS A CA 1
ATOM 736 C C . LYS A 1 102 ? 18.442 -2.593 26.806 1.00 36.40 102 LYS A C 1
ATOM 737 O O . LYS A 1 102 ? 19.131 -2.859 25.818 1.00 39.71 102 LYS A O 1
ATOM 739 N N . VAL A 1 103 ? 18.937 -2.030 27.897 1.00 31.53 103 VAL A N 1
ATOM 740 C CA . VAL A 1 103 ? 20.359 -1.751 28.014 1.00 29.52 103 VAL A CA 1
ATOM 741 C C . VAL A 1 103 ? 20.852 -2.534 29.220 1.00 27.45 103 VAL A C 1
ATOM 742 O O . VAL A 1 103 ? 20.332 -2.367 30.318 1.00 33.92 103 VAL A O 1
ATOM 746 N N . VAL A 1 104 ? 21.837 -3.399 29.019 1.00 26.87 104 VAL A N 1
ATOM 747 C CA . VAL A 1 104 ? 22.363 -4.183 30.124 1.00 29.85 104 VAL A CA 1
ATOM 748 C C . VAL A 1 104 ? 23.809 -3.795 30.385 1.00 37.50 104 VAL A C 1
ATOM 749 O O . VAL A 1 104 ? 24.476 -3.225 29.517 1.00 26.04 104 VAL A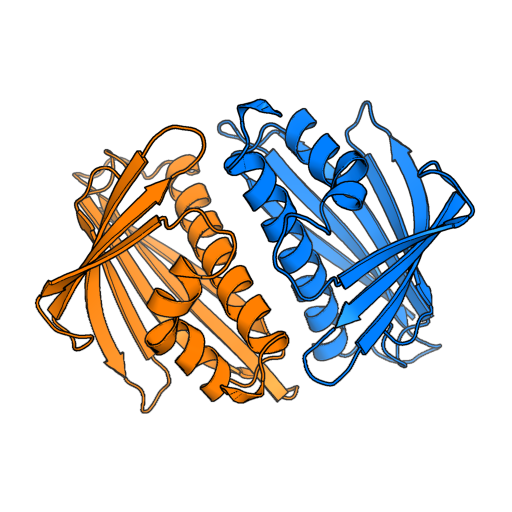 O 1
ATOM 753 N N . ALA A 1 105 ? 24.281 -4.082 31.592 1.00 33.77 105 ALA A N 1
ATOM 754 C CA . ALA A 1 105 ? 25.651 -3.764 31.961 1.00 39.32 105 ALA A CA 1
ATOM 755 C C . ALA A 1 105 ? 26.595 -4.715 31.240 1.00 41.74 105 ALA A C 1
ATOM 756 O O . ALA A 1 105 ? 26.296 -5.900 31.090 1.00 32.29 105 ALA A O 1
ATOM 758 N N . GLY A 1 106 ? 27.728 -4.189 30.787 1.00 40.18 106 GLY A N 1
ATOM 759 C CA . GLY A 1 106 ? 28.697 -5.012 30.089 1.00 37.08 106 GLY A CA 1
ATOM 760 C C . GLY A 1 106 ? 29.486 -5.863 31.060 1.00 34.08 106 GLY A C 1
ATOM 761 O O . GLY A 1 106 ? 29.217 -5.853 32.256 1.00 39.51 106 GLY A O 1
ATOM 762 N N . SER A 1 107 ? 30.461 -6.604 30.546 1.00 42.45 107 SER A N 1
ATOM 763 C CA . SER A 1 107 ? 31.287 -7.461 31.384 1.00 39.44 107 SER A CA 1
ATOM 764 C C . SER A 1 107 ? 32.518 -6.717 31.881 1.00 44.05 107 SER A C 1
ATOM 765 O O . SER A 1 107 ? 33.146 -7.132 32.856 1.00 49.13 107 SER A O 1
ATOM 767 N N . GLY A 1 108 ? 32.859 -5.613 31.220 1.00 39.61 108 GLY A N 1
ATOM 768 C CA . GLY A 1 108 ? 34.040 -4.872 31.625 1.00 40.78 108 GLY A CA 1
ATOM 769 C C . GLY A 1 108 ? 33.956 -3.359 31.671 1.00 38.70 108 GLY A C 1
ATOM 770 O O . GLY A 1 108 ? 34.786 -2.674 31.060 1.00 42.75 108 GLY A O 1
ATOM 771 N N . GLY A 1 109 ? 32.963 -2.837 32.390 1.00 29.03 109 GLY A N 1
ATOM 772 C CA . GLY A 1 109 ? 32.817 -1.397 32.521 1.00 28.33 109 GLY A CA 1
ATOM 773 C C . GLY A 1 109 ? 31.723 -0.677 31.741 1.00 31.60 109 GLY A C 1
ATOM 774 O O . GLY A 1 109 ? 31.209 0.345 32.195 1.00 29.05 109 GLY A O 1
ATOM 775 N N . GLY A 1 110 ? 31.346 -1.188 30.578 1.00 27.80 110 GLY A N 1
ATOM 776 C CA . GLY A 1 110 ? 30.335 -0.490 29.808 1.00 26.42 110 GLY A CA 1
ATOM 777 C C . GLY A 1 110 ? 28.955 -1.101 29.833 1.00 25.75 110 GLY A C 1
ATOM 778 O O . GLY A 1 110 ? 28.469 -1.560 30.865 1.00 29.44 110 GLY A O 1
ATOM 779 N N . SER A 1 111 ? 28.316 -1.104 28.674 1.00 24.62 111 SER A N 1
ATOM 780 C CA . SER A 1 111 ? 26.981 -1.650 28.558 1.00 20.47 111 SER A CA 1
ATOM 781 C C . SER A 1 111 ? 26.796 -2.309 27.204 1.00 27.48 111 SER A C 1
ATOM 782 O O . SER A 1 111 ? 27.683 -2.284 26.350 1.00 28.18 111 SER A O 1
ATOM 785 N N . ILE A 1 112 ? 25.629 -2.905 27.026 1.00 30.93 112 ILE A N 1
ATOM 786 C CA . ILE A 1 112 ? 25.267 -3.555 25.778 1.00 30.59 112 ILE A CA 1
ATOM 787 C C . ILE A 1 112 ? 23.857 -3.081 25.470 1.00 31.75 112 ILE A C 1
ATOM 788 O O . ILE A 1 112 ? 22.963 -3.200 26.308 1.00 19.55 112 ILE A O 1
ATOM 793 N N . SER A 1 113 ? 23.671 -2.493 24.294 1.00 25.54 113 SER A N 1
ATOM 794 C CA . SER A 1 113 ? 22.348 -2.031 23.900 1.00 28.76 113 SER A CA 1
ATOM 795 C C . SER A 1 113 ? 21.716 -3.182 23.131 1.00 29.01 113 SER A C 1
ATOM 796 O O . SER A 1 113 ? 22.121 -3.478 22.007 1.00 27.88 113 SER A O 1
ATOM 799 N N . LYS A 1 114 ? 20.736 -3.838 23.740 1.00 22.56 114 LYS A N 1
ATOM 800 C CA . LYS A 1 114 ? 20.090 -4.978 23.099 1.00 20.16 114 LYS A CA 1
ATOM 801 C C . LYS A 1 114 ? 18.743 -4.629 22.483 1.00 24.90 114 LYS A C 1
ATOM 802 O O . LYS A 1 114 ? 17.903 -3.981 23.113 1.00 22.35 114 LYS A O 1
ATOM 804 N N . VAL A 1 115 ? 18.537 -5.087 21.252 1.00 15.36 115 VAL A N 1
ATOM 805 C CA . VAL A 1 115 ? 17.310 -4.822 20.523 1.00 28.50 115 VAL A CA 1
ATOM 806 C C . VAL A 1 115 ? 16.760 -6.070 19.841 1.00 29.75 115 VAL A C 1
ATOM 807 O O . VAL A 1 115 ? 17.517 -6.929 19.392 1.00 37.33 115 VAL A O 1
ATOM 811 N N . THR A 1 116 ? 15.434 -6.148 19.768 1.00 25.98 116 THR A N 1
ATOM 812 C CA . THR A 1 116 ? 14.739 -7.249 19.118 1.00 31.81 116 THR A CA 1
ATOM 813 C C . THR A 1 116 ? 13.710 -6.616 18.189 1.00 32.15 116 THR A C 1
ATOM 814 O O . THR A 1 116 ? 12.759 -5.997 18.654 1.00 32.07 116 THR A O 1
ATOM 818 N N . LEU A 1 117 ? 13.925 -6.751 16.881 1.00 24.25 117 LEU A N 1
ATOM 819 C CA . LEU A 1 117 ? 13.018 -6.198 15.884 1.00 28.99 117 LEU A CA 1
ATOM 820 C C . LEU A 1 117 ? 12.003 -7.236 15.432 1.00 30.36 117 LEU A C 1
ATOM 821 O O . LEU A 1 117 ? 12.362 -8.377 15.146 1.00 25.83 117 LEU A O 1
ATOM 826 N N . LYS A 1 118 ? 10.737 -6.836 15.364 1.00 24.04 118 LYS A N 1
ATOM 827 C CA . LYS A 1 118 ? 9.678 -7.730 14.912 1.00 15.86 118 LYS A CA 1
ATOM 828 C C . LYS A 1 118 ? 9.123 -7.139 13.618 1.00 27.90 118 LYS A C 1
ATOM 829 O O . LYS A 1 118 ? 8.320 -6.205 13.662 1.00 26.50 118 LYS A O 1
ATOM 835 N N . PHE A 1 119 ? 9.567 -7.662 12.477 1.00 19.28 119 PHE A N 1
ATOM 836 C CA . PHE A 1 119 ? 9.089 -7.191 11.182 1.00 19.54 119 PHE A CA 1
ATOM 837 C C . PHE A 1 119 ? 7.725 -7.783 10.852 1.00 22.57 119 PHE A C 1
ATOM 838 O O . PHE A 1 119 ? 7.515 -8.976 11.011 1.00 22.49 119 PHE A O 1
ATOM 846 N N . HIS A 1 120 ? 6.802 -6.943 10.398 1.00 20.33 120 HIS A N 1
ATOM 847 C CA . HIS A 1 120 ? 5.483 -7.404 9.980 1.00 20.37 120 HIS A CA 1
ATOM 848 C C . HIS A 1 120 ? 5.336 -7.024 8.518 1.00 25.43 120 HIS A C 1
ATOM 849 O O . HIS A 1 120 ? 5.154 -5.846 8.194 1.00 12.10 120 HIS A O 1
ATOM 856 N N . THR A 1 121 ? 5.429 -8.019 7.644 1.00 18.28 121 THR A N 1
ATOM 857 C CA . THR A 1 121 ? 5.282 -7.804 6.213 1.00 31.28 121 THR A CA 1
ATOM 858 C C . THR A 1 121 ? 3.791 -7.883 5.889 1.00 36.51 121 THR A C 1
ATOM 859 O O . THR A 1 121 ? 2.990 -8.295 6.730 1.00 32.33 121 THR A O 1
ATOM 863 N N . LYS A 1 122 ? 3.421 -7.494 4.674 1.00 42.15 122 LYS A N 1
ATOM 864 C CA . LYS A 1 122 ? 2.023 -7.511 4.261 1.00 39.34 122 LYS A CA 1
ATOM 865 C C . LYS A 1 122 ? 1.539 -8.895 3.817 1.00 44.98 122 LYS A C 1
ATOM 866 O O . LYS A 1 122 ? 1.935 -9.395 2.768 1.00 48.52 122 LYS A O 1
ATOM 868 N N . GLY A 1 123 ? 0.678 -9.505 4.627 1.00 43.63 123 GLY A N 1
ATOM 869 C CA . GLY A 1 123 ? 0.142 -10.815 4.303 1.00 47.33 123 GLY A CA 1
ATOM 870 C C . GLY A 1 123 ? 1.159 -11.940 4.289 1.00 56.68 123 GLY A C 1
ATOM 871 O O . GLY A 1 123 ? 1.830 -12.202 5.287 1.00 60.12 123 GLY A O 1
ATOM 872 N N . ASP A 1 124 ? 1.264 -12.620 3.153 1.00 58.04 124 ASP A N 1
ATOM 873 C CA . ASP A 1 124 ? 2.205 -13.724 3.002 1.00 54.26 124 ASP A CA 1
ATOM 874 C C . ASP A 1 124 ? 3.481 -13.205 2.353 1.00 50.28 124 ASP A C 1
ATOM 875 O O . ASP A 1 124 ? 4.346 -13.979 1.943 1.00 43.90 124 ASP A O 1
ATOM 877 N N . ALA A 1 125 ? 3.591 -11.885 2.264 1.00 44.67 125 ALA A N 1
ATOM 878 C CA . ALA A 1 125 ? 4.760 -11.260 1.667 1.00 45.92 125 ALA A CA 1
ATOM 879 C C . ALA A 1 125 ? 6.027 -11.654 2.409 1.00 44.36 125 ALA A C 1
ATOM 880 O O . ALA A 1 125 ? 6.104 -11.541 3.633 1.00 45.20 125 ALA A O 1
ATOM 882 N N . PRO A 1 126 ? 7.035 -12.145 1.677 1.00 42.33 126 PRO A N 1
ATOM 883 C CA . PRO A 1 126 ? 8.290 -12.539 2.315 1.00 42.38 126 PRO A CA 1
ATOM 884 C C . PRO A 1 126 ? 9.066 -11.281 2.716 1.00 35.47 126 PRO A C 1
ATOM 885 O O . PRO A 1 126 ? 8.745 -10.183 2.262 1.00 46.02 126 PRO A O 1
ATOM 889 N N . LEU A 1 127 ? 10.069 -11.439 3.576 1.00 35.32 127 LEU A N 1
ATOM 890 C CA . LEU A 1 127 ? 10.876 -10.309 4.030 1.00 32.21 127 LEU A CA 1
ATOM 891 C C . LEU A 1 127 ? 12.222 -10.228 3.321 1.00 39.00 127 LEU A C 1
ATOM 892 O O . LEU A 1 127 ? 13.106 -11.059 3.531 1.00 37.31 127 LEU A O 1
ATOM 897 N N . SER A 1 128 ? 12.364 -9.210 2.482 1.00 32.90 128 SER A N 1
ATOM 898 C CA . SER A 1 128 ? 13.591 -8.985 1.740 1.00 38.78 128 SER A CA 1
ATOM 899 C C . SER A 1 128 ? 14.784 -8.821 2.675 1.00 40.43 128 SER A C 1
ATOM 900 O O . SER A 1 128 ? 14.664 -8.254 3.762 1.00 32.82 128 SER A O 1
ATOM 903 N N . ASP A 1 129 ? 15.937 -9.330 2.256 1.00 43.89 129 ASP A N 1
ATOM 904 C CA . ASP A 1 129 ? 17.144 -9.201 3.059 1.00 36.47 129 ASP A CA 1
ATOM 905 C C . ASP A 1 129 ? 17.536 -7.735 3.070 1.00 29.56 129 ASP A C 1
ATOM 906 O O . ASP A 1 129 ? 18.053 -7.223 4.061 1.00 31.59 129 ASP A O 1
ATOM 911 N N . ALA A 1 130 ? 17.287 -7.063 1.954 1.00 26.98 130 ALA A N 1
ATOM 912 C CA . ALA A 1 130 ? 17.609 -5.649 1.833 1.00 35.37 130 ALA A CA 1
ATOM 913 C C . ALA A 1 130 ? 16.782 -4.861 2.839 1.00 33.10 130 ALA A C 1
ATOM 914 O O . ALA A 1 130 ? 17.322 -4.104 3.643 1.00 40.31 130 ALA A O 1
ATOM 916 N N . VAL A 1 131 ? 15.467 -5.051 2.791 1.00 34.37 131 VAL A N 1
ATOM 917 C CA . VAL A 1 131 ? 14.556 -4.366 3.699 1.00 27.77 131 VAL A CA 1
ATOM 918 C C . VAL A 1 131 ? 14.964 -4.607 5.154 1.00 30.93 131 VAL A C 1
ATOM 919 O O . VAL A 1 131 ? 15.031 -3.676 5.954 1.00 38.33 131 VAL A O 1
ATOM 923 N N . ARG A 1 132 ? 15.250 -5.858 5.489 1.00 28.80 132 ARG A N 1
ATOM 924 C CA . ARG A 1 132 ? 15.645 -6.209 6.843 1.00 29.37 132 ARG A CA 1
ATOM 925 C C . ARG A 1 132 ? 16.904 -5.453 7.242 1.00 31.23 132 ARG A C 1
ATOM 926 O O . ARG A 1 132 ? 16.947 -4.816 8.294 1.00 27.13 132 ARG A O 1
ATOM 934 N N . ASP A 1 133 ? 17.924 -5.520 6.388 1.00 38.27 133 ASP A N 1
ATOM 935 C CA . ASP A 1 133 ? 19.194 -4.850 6.652 1.00 39.27 133 ASP A CA 1
ATOM 936 C C . ASP A 1 133 ? 19.121 -3.327 6.641 1.00 36.58 133 ASP A C 1
ATOM 937 O O . ASP A 1 133 ? 19.786 -2.667 7.438 1.00 34.21 133 ASP A O 1
ATOM 942 N N . ASP A 1 134 ? 18.328 -2.756 5.744 1.00 35.97 134 ASP A N 1
ATOM 943 C CA . ASP A 1 134 ? 18.209 -1.306 5.709 1.00 31.10 134 ASP A CA 1
ATOM 944 C C . ASP A 1 134 ? 17.681 -0.869 7.072 1.00 43.09 134 ASP A C 1
ATOM 945 O O . ASP A 1 134 ? 18.009 0.211 7.563 1.00 45.17 134 ASP A O 1
ATOM 950 N N . ALA A 1 135 ? 16.870 -1.729 7.685 1.00 38.21 135 ALA A N 1
ATOM 951 C CA . ALA A 1 135 ? 16.295 -1.437 8.991 1.00 38.08 135 ALA A CA 1
ATOM 952 C C . ALA A 1 135 ? 17.338 -1.497 10.107 1.00 40.44 135 ALA A C 1
ATOM 953 O O . ALA A 1 135 ? 17.441 -0.574 10.915 1.00 33.69 135 ALA A O 1
ATOM 955 N N . LEU A 1 136 ? 18.106 -2.583 10.150 1.00 29.98 136 LEU A N 1
ATOM 956 C CA . LEU A 1 136 ? 19.127 -2.747 11.175 1.00 32.83 136 LEU A CA 1
ATOM 957 C C . LEU A 1 136 ? 20.207 -1.671 11.073 1.00 38.36 136 LEU A C 1
ATOM 958 O O . LEU A 1 136 ? 20.684 -1.154 12.086 1.00 42.15 136 LEU A O 1
ATOM 963 N N . ALA A 1 137 ? 20.585 -1.328 9.847 1.00 35.72 137 ALA A N 1
ATOM 964 C CA . ALA A 1 137 ? 21.611 -0.317 9.627 1.00 34.58 137 ALA A CA 1
ATOM 965 C C . ALA A 1 137 ? 21.172 1.072 10.077 1.00 33.93 137 ALA A C 1
ATOM 966 O O . ALA A 1 137 ? 21.993 1.853 10.550 1.00 30.22 137 ALA A O 1
ATOM 968 N N . LYS A 1 138 ? 19.888 1.386 9.927 1.00 35.24 138 LYS A N 1
ATOM 969 C CA . LYS A 1 138 ? 19.397 2.698 10.337 1.00 37.98 138 LYS A CA 1
ATOM 970 C C . LYS A 1 138 ? 19.384 2.842 11.856 1.00 43.34 138 LYS A C 1
ATOM 971 O O . LYS A 1 138 ? 19.783 3.879 12.392 1.00 46.02 138 LYS A O 1
ATOM 977 N N . GLY A 1 139 ? 18.928 1.800 12.545 1.00 39.29 139 GLY A N 1
ATOM 978 C CA . GLY A 1 139 ? 18.897 1.840 13.995 1.00 33.33 139 GLY A CA 1
ATOM 979 C C . GLY A 1 139 ? 20.304 2.043 14.518 1.00 24.86 139 GLY A C 1
ATOM 980 O O . GLY A 1 139 ? 20.527 2.829 15.439 1.00 28.34 139 GLY A O 1
ATOM 981 N N . ALA A 1 140 ? 21.252 1.335 13.906 1.00 36.73 140 ALA A N 1
ATOM 982 C CA . ALA A 1 140 ? 22.661 1.409 14.282 1.00 38.03 140 ALA A CA 1
ATOM 983 C C . ALA A 1 140 ? 23.227 2.813 14.096 1.00 33.83 140 ALA A C 1
ATOM 984 O O . ALA A 1 140 ? 23.990 3.305 14.932 1.00 35.69 140 ALA A O 1
ATOM 986 N N . GLY A 1 141 ? 22.865 3.453 12.992 1.00 26.46 141 GLY A N 1
ATOM 987 C CA . GLY A 1 141 ? 23.353 4.792 12.757 1.00 24.20 141 GLY A CA 1
ATOM 988 C C . GLY A 1 141 ? 22.873 5.655 13.905 1.00 37.41 141 GLY A C 1
ATOM 989 O O . GLY A 1 141 ? 23.652 6.373 14.544 1.00 32.90 141 GLY A O 1
ATOM 990 N N . PHE A 1 142 ? 21.575 5.565 14.177 1.00 30.77 142 PHE A N 1
ATOM 991 C CA . PHE A 1 142 ? 20.971 6.329 15.255 1.00 39.33 142 PHE A CA 1
ATOM 992 C C . PHE A 1 142 ? 21.757 6.111 16.552 1.00 34.73 142 PHE A C 1
ATOM 993 O O . PHE A 1 142 ? 22.242 7.062 17.174 1.00 31.97 142 PHE A O 1
ATOM 1001 N N . PHE A 1 143 ? 21.888 4.849 16.948 1.00 28.00 143 PHE A N 1
ATOM 1002 C CA . PHE A 1 143 ? 22.601 4.513 18.166 1.00 25.34 143 PHE A CA 1
ATOM 1003 C C . PHE A 1 143 ? 23.967 5.167 18.235 1.00 26.25 143 PHE A C 1
ATOM 1004 O O . PHE A 1 143 ? 24.260 5.903 19.181 1.00 31.27 143 PHE A O 1
ATOM 1012 N N . LYS A 1 144 ? 24.805 4.884 17.241 1.00 23.00 144 LYS A N 1
ATOM 1013 C CA . LYS A 1 144 ? 26.150 5.443 17.210 1.00 30.57 144 LYS A CA 1
ATOM 1014 C C . LYS A 1 144 ? 26.113 6.956 17.397 1.00 33.51 144 LYS A C 1
ATOM 1015 O O . LYS A 1 144 ? 26.960 7.525 18.083 1.00 30.82 144 LYS A O 1
ATOM 1021 N N . ALA A 1 145 ? 25.111 7.595 16.806 1.00 35.68 145 ALA A N 1
ATOM 1022 C CA . ALA A 1 145 ? 24.952 9.035 16.923 1.00 27.76 145 ALA A CA 1
ATOM 1023 C C . ALA A 1 145 ? 24.697 9.454 18.374 1.00 34.03 145 ALA A C 1
ATOM 1024 O O . ALA A 1 145 ? 25.278 10.426 18.858 1.00 30.16 145 ALA A O 1
ATOM 1026 N N . ILE A 1 146 ? 23.833 8.725 19.074 1.00 35.47 146 ILE A N 1
ATOM 1027 C CA . ILE A 1 146 ? 23.541 9.070 20.461 1.00 27.85 146 ILE A CA 1
ATOM 1028 C C . ILE A 1 146 ? 24.747 8.828 21.361 1.00 28.74 146 ILE A C 1
ATOM 1029 O O . ILE A 1 146 ? 25.066 9.654 22.211 1.00 31.90 146 ILE A O 1
ATOM 1034 N N . GLU A 1 147 ? 25.409 7.690 21.175 1.00 34.02 147 GLU A N 1
ATOM 1035 C CA . GLU A 1 147 ? 26.593 7.356 21.962 1.00 31.77 147 GLU A CA 1
ATOM 1036 C C . GLU A 1 147 ? 27.638 8.446 21.751 1.00 31.55 147 GLU A C 1
ATOM 1037 O O . GLU A 1 147 ? 28.187 8.997 22.702 1.00 24.92 147 GLU A O 1
ATOM 1043 N N . GLY A 1 148 ? 27.906 8.748 20.486 1.00 30.39 148 GLY A N 1
ATOM 1044 C CA . GLY A 1 148 ? 28.876 9.774 20.161 1.00 22.20 148 GLY A CA 1
ATOM 1045 C C . GLY A 1 148 ? 28.669 11.018 20.997 1.00 31.05 148 GLY A C 1
ATOM 1046 O O . GLY A 1 148 ? 29.627 11.580 21.531 1.00 31.88 148 GLY A O 1
ATOM 1047 N N . TYR A 1 149 ? 27.420 11.454 21.124 1.00 24.17 149 TYR A N 1
ATOM 1048 C CA . TYR A 1 149 ? 27.138 12.645 21.912 1.00 34.38 149 TYR A CA 1
ATOM 1049 C C . TYR A 1 149 ? 27.471 12.399 23.383 1.00 36.23 149 TYR A C 1
ATOM 1050 O O . TYR A 1 149 ? 28.119 13.223 24.028 1.00 34.45 149 TYR A O 1
ATOM 1059 N N . VAL A 1 150 ? 27.025 11.266 23.915 1.00 28.61 150 VAL A N 1
ATOM 1060 C CA . VAL A 1 150 ? 27.311 10.940 25.302 1.00 26.16 150 VAL A CA 1
ATOM 1061 C C . VAL A 1 150 ? 28.815 10.974 25.565 1.00 31.38 150 VAL A C 1
ATOM 1062 O O . VAL A 1 150 ? 29.270 11.600 26.516 1.00 26.98 150 VAL A O 1
ATOM 1066 N N . LEU A 1 151 ? 29.583 10.303 24.712 1.00 37.01 151 LEU A N 1
ATOM 1067 C CA . LEU A 1 151 ? 31.038 10.235 24.862 1.00 29.85 151 LEU A CA 1
ATOM 1068 C C . LEU A 1 151 ? 31.743 11.583 24.781 1.00 33.77 151 LEU A C 1
ATOM 1069 O O . LEU A 1 151 ? 32.802 11.772 25.389 1.00 31.54 151 LEU A O 1
ATOM 1074 N N . ALA A 1 152 ? 31.159 12.516 24.030 1.00 25.62 152 ALA A N 1
ATOM 1075 C CA . ALA A 1 152 ? 31.745 13.843 23.864 1.00 32.00 152 ALA A CA 1
ATOM 1076 C C . ALA A 1 152 ? 31.273 14.835 24.918 1.00 32.28 152 ALA A C 1
ATOM 1077 O O . ALA A 1 152 ? 31.840 15.924 25.047 1.00 32.84 152 ALA A O 1
ATOM 1079 N N . ASN A 1 153 ? 30.248 14.459 25.677 1.00 34.37 153 ASN A N 1
ATOM 1080 C CA . ASN A 1 153 ? 29.692 15.342 26.700 1.00 30.25 153 ASN A CA 1
ATOM 1081 C C . ASN A 1 153 ? 29.560 14.730 28.083 1.00 33.47 153 ASN A C 1
ATOM 1082 O O . ASN A 1 153 ? 28.457 14.661 28.638 1.00 34.75 153 ASN A O 1
ATOM 1087 N N . PRO A 1 154 ? 30.688 14.288 28.662 1.00 44.17 154 PRO A N 1
ATOM 1088 C CA . PRO A 1 154 ? 30.695 13.679 29.995 1.00 42.76 154 PRO A CA 1
ATOM 1089 C C . PRO A 1 154 ? 30.108 14.631 31.032 1.00 42.58 154 PRO A C 1
ATOM 1090 O O . PRO A 1 154 ? 29.488 14.203 32.004 1.00 40.47 154 PRO A O 1
ATOM 1094 N N . ALA A 1 155 ? 30.329 15.925 30.817 1.00 37.72 155 ALA A N 1
ATOM 1095 C CA . ALA A 1 155 ? 29.831 16.956 31.719 1.00 48.78 155 ALA A CA 1
ATOM 1096 C C . ALA A 1 155 ? 28.338 16.777 31.933 1.00 42.98 155 ALA A C 1
ATOM 1097 O O . ALA A 1 155 ? 27.821 17.028 33.024 1.00 39.09 155 ALA A O 1
ATOM 1099 N N . GLU A 1 156 ? 27.652 16.327 30.886 1.00 41.82 156 GLU A N 1
ATOM 1100 C CA . GLU A 1 156 ? 26.215 16.127 30.948 1.00 40.49 156 GLU A CA 1
ATOM 1101 C C . GLU A 1 156 ? 25.816 14.730 31.431 1.00 46.25 156 GLU A C 1
ATOM 1102 O O . GLU A 1 156 ? 24.675 14.512 31.837 1.00 47.42 156 GLU A O 1
ATOM 1108 N N . TYR A 1 157 ? 26.749 13.784 31.386 1.00 49.23 157 TYR A N 1
ATOM 1109 C CA . TYR A 1 157 ? 26.451 12.428 31.836 1.00 54.98 157 TYR A CA 1
ATOM 1110 C C . TYR A 1 157 ? 27.497 11.908 32.816 1.00 56.42 157 TYR A C 1
ATOM 1111 O O . TYR A 1 157 ? 27.168 11.811 34.015 1.00 48.60 157 TYR A O 1
ATOM 1121 N N . GLY B 1 1 ? 51.859 -11.177 20.612 1.00 37.71 1 GLY B N 1
ATOM 1122 C CA . GLY B 1 1 ? 50.922 -12.113 19.929 1.00 31.71 1 GLY B CA 1
ATOM 1123 C C . GLY B 1 1 ? 50.019 -11.398 18.943 1.00 32.78 1 GLY B C 1
ATOM 1124 O O . GLY B 1 1 ? 50.155 -10.193 18.730 1.00 27.53 1 GLY B O 1
ATOM 1125 N N . VAL B 1 2 ? 49.096 -12.135 18.335 1.00 26.40 2 VAL B N 1
ATOM 1126 C CA . VAL B 1 2 ? 48.183 -11.538 17.374 1.00 16.52 2 VAL B CA 1
ATOM 1127 C C . VAL B 1 2 ? 46.780 -12.097 17.532 1.00 19.60 2 VAL B C 1
ATOM 1128 O O . VAL B 1 2 ? 46.584 -13.303 17.619 1.00 18.15 2 VAL B O 1
ATOM 1132 N N . PHE B 1 3 ? 45.798 -11.211 17.576 1.00 16.08 3 PHE B N 1
ATOM 1133 C CA . PHE B 1 3 ? 44.426 -11.642 17.719 1.00 20.82 3 PHE B CA 1
ATOM 1134 C C . PHE B 1 3 ? 43.648 -11.136 16.523 1.00 25.93 3 PHE B C 1
ATOM 1135 O O . PHE B 1 3 ? 43.775 -9.975 16.126 1.00 24.11 3 PHE B O 1
ATOM 1143 N N . VAL B 1 4 ? 42.834 -12.007 15.949 1.00 23.81 4 VAL B N 1
ATOM 1144 C CA . VAL B 1 4 ? 42.067 -11.622 14.786 1.00 18.70 4 VAL B CA 1
ATOM 1145 C C . VAL B 1 4 ? 40.554 -11.673 14.971 1.00 29.55 4 VAL B C 1
ATOM 1146 O O . VAL B 1 4 ? 40.012 -12.597 15.581 1.00 27.75 4 VAL B O 1
ATOM 1150 N N . PHE B 1 5 ? 39.883 -10.660 14.437 1.00 22.53 5 PHE B N 1
ATOM 1151 C CA . PHE B 1 5 ? 38.431 -10.583 14.466 1.00 22.99 5 PHE B CA 1
ATOM 1152 C C . PHE B 1 5 ? 37.977 -10.055 13.111 1.00 28.86 5 PHE B C 1
ATOM 1153 O O . PHE B 1 5 ? 38.505 -9.063 12.599 1.00 29.13 5 PHE B O 1
ATOM 1161 N N . ARG B 1 6 ? 37.016 -10.750 12.522 1.00 27.56 6 ARG B N 1
ATOM 1162 C CA . ARG B 1 6 ? 36.482 -10.376 11.228 1.00 17.51 6 ARG B CA 1
ATOM 1163 C C . ARG B 1 6 ? 35.052 -9.946 11.453 1.00 28.64 6 ARG B C 1
ATOM 1164 O O . ARG B 1 6 ? 34.402 -10.385 12.401 1.00 35.26 6 ARG B O 1
ATOM 1166 N N . ASP B 1 7 ? 34.560 -9.078 10.584 1.00 34.01 7 ASP B N 1
ATOM 1167 C CA . ASP B 1 7 ? 33.195 -8.611 10.698 1.00 29.27 7 ASP B CA 1
ATOM 1168 C C . ASP B 1 7 ? 32.708 -8.142 9.346 1.00 29.94 7 ASP B C 1
ATOM 1169 O O . ASP B 1 7 ? 33.499 -7.799 8.468 1.00 28.87 7 ASP B O 1
ATOM 1174 N N . GLU B 1 8 ? 31.394 -8.132 9.186 1.00 27.29 8 GLU B N 1
ATOM 1175 C CA . GLU B 1 8 ? 30.783 -7.708 7.943 1.00 30.14 8 GLU B CA 1
ATOM 1176 C C . GLU B 1 8 ? 29.597 -6.806 8.226 1.00 36.07 8 GLU B C 1
ATOM 1177 O O . GLU B 1 8 ? 28.690 -7.172 8.970 1.00 44.41 8 GLU B O 1
ATOM 1183 N N . THR B 1 9 ? 29.604 -5.625 7.627 1.00 27.20 9 THR B N 1
ATOM 1184 C CA . THR B 1 9 ? 28.515 -4.685 7.819 1.00 22.26 9 THR B CA 1
ATOM 1185 C C . THR B 1 9 ? 27.880 -4.346 6.485 1.00 20.94 9 THR B C 1
ATOM 1186 O O . THR B 1 9 ? 28.545 -3.877 5.562 1.00 22.80 9 THR B O 1
ATOM 1190 N N . SER B 1 10 ? 26.583 -4.593 6.397 1.00 30.16 10 SER B N 1
ATOM 1191 C CA . SER B 1 10 ? 25.818 -4.340 5.190 1.00 23.90 10 SER B CA 1
ATOM 1192 C C . SER B 1 10 ? 25.378 -2.885 5.112 1.00 25.59 10 SER B C 1
ATOM 1193 O O . SER B 1 10 ? 25.032 -2.281 6.118 1.00 28.57 10 SER B O 1
ATOM 1196 N N . SER B 1 11 ? 25.393 -2.330 3.907 1.00 21.81 11 SER B N 1
ATOM 1197 C CA . SER B 1 11 ? 24.980 -0.949 3.698 1.00 32.78 11 SER B CA 1
ATOM 1198 C C . SER B 1 11 ? 24.211 -0.800 2.393 1.00 25.66 11 SER B C 1
ATOM 1199 O O . SER B 1 11 ? 24.341 -1.620 1.483 1.00 29.10 11 SER B O 1
ATOM 1202 N N . SER B 1 12 ? 23.420 0.262 2.306 1.00 25.26 12 SER B N 1
ATOM 1203 C CA . SER B 1 12 ? 22.641 0.539 1.113 1.00 24.48 12 SER B CA 1
ATOM 1204 C C . SER B 1 12 ? 23.488 1.322 0.108 1.00 25.64 12 SER B C 1
ATOM 1205 O O . SER B 1 12 ? 23.179 1.371 -1.080 1.00 29.15 12 SER B O 1
ATOM 1208 N N . VAL B 1 13 ? 24.552 1.948 0.591 1.00 29.43 13 VAL B N 1
ATOM 1209 C CA . VAL B 1 13 ? 25.431 2.708 -0.284 1.00 27.21 13 VAL B CA 1
ATOM 1210 C C . VAL B 1 13 ? 26.140 1.770 -1.264 1.00 31.74 13 VAL B C 1
ATOM 1211 O O . VAL B 1 13 ? 26.578 0.680 -0.894 1.00 26.24 13 VAL B O 1
ATOM 1215 N N . ALA B 1 14 ? 26.232 2.189 -2.519 1.00 24.46 14 ALA B N 1
ATOM 1216 C CA . ALA B 1 14 ? 26.897 1.381 -3.528 1.00 20.07 14 ALA B CA 1
ATOM 1217 C C . ALA B 1 14 ? 28.376 1.277 -3.162 1.00 15.78 14 ALA B C 1
ATOM 1218 O O . ALA B 1 14 ? 28.968 2.238 -2.682 1.00 28.09 14 ALA B O 1
ATOM 1220 N N . PRO B 1 15 ? 28.992 0.112 -3.403 1.00 27.79 15 PRO B N 1
ATOM 1221 C CA . PRO B 1 15 ? 30.404 -0.161 -3.109 1.00 29.67 15 PRO B CA 1
ATOM 1222 C C . PRO B 1 15 ? 31.433 0.925 -3.454 1.00 33.06 15 PRO B C 1
ATOM 1223 O O . PRO B 1 15 ? 32.173 1.385 -2.580 1.00 36.33 15 PRO B O 1
ATOM 1227 N N . ALA B 1 16 ? 31.488 1.336 -4.716 1.00 28.16 16 ALA B N 1
ATOM 1228 C CA . ALA B 1 16 ? 32.447 2.355 -5.121 1.00 18.73 16 ALA B CA 1
ATOM 1229 C C . ALA B 1 16 ? 32.277 3.642 -4.326 1.00 27.87 16 ALA B C 1
ATOM 1230 O O . ALA B 1 16 ? 33.262 4.284 -3.963 1.00 20.52 16 ALA B O 1
ATOM 1232 N N . LYS B 1 17 ? 31.030 4.025 -4.059 1.00 29.28 17 LYS B N 1
ATOM 1233 C CA . LYS B 1 17 ? 30.780 5.245 -3.301 1.00 29.36 17 LYS B CA 1
ATOM 1234 C C . LYS B 1 17 ? 31.330 5.092 -1.889 1.00 29.63 17 LYS B C 1
ATOM 1235 O O . LYS B 1 17 ? 32.062 5.952 -1.399 1.00 33.43 17 LYS B O 1
ATOM 1241 N N . LEU B 1 18 ? 30.981 3.985 -1.248 1.00 26.80 18 LEU B N 1
ATOM 1242 C CA . LEU B 1 18 ? 31.427 3.703 0.108 1.00 26.48 18 LEU B CA 1
ATOM 1243 C C . LEU B 1 18 ? 32.957 3.636 0.159 1.00 22.13 18 LEU B C 1
ATOM 1244 O O . LEU B 1 18 ? 33.587 4.273 1.005 1.00 27.80 18 LEU B O 1
ATOM 1249 N N . TYR B 1 19 ? 33.553 2.875 -0.754 1.00 21.27 19 TYR B N 1
ATOM 1250 C CA . TYR B 1 19 ? 35.006 2.736 -0.806 1.00 21.45 19 TYR B CA 1
ATOM 1251 C C . TYR B 1 19 ? 35.688 4.097 -0.835 1.00 27.74 19 TYR B C 1
ATOM 1252 O O . TYR B 1 19 ? 36.665 4.333 -0.124 1.00 30.60 19 TYR B O 1
ATOM 1261 N N . LYS B 1 20 ? 35.160 4.989 -1.666 1.00 16.35 20 LYS B N 1
ATOM 1262 C CA . LYS B 1 20 ? 35.725 6.320 -1.822 1.00 23.43 20 LYS B CA 1
ATOM 1263 C C . LYS B 1 20 ? 35.643 7.192 -0.583 1.00 19.09 20 LYS B C 1
ATOM 1264 O O . LYS B 1 20 ? 36.599 7.894 -0.247 1.00 21.07 20 LYS B O 1
ATOM 1270 N N . ALA B 1 21 ? 34.499 7.149 0.087 1.00 15.77 21 ALA B N 1
ATOM 1271 C CA . ALA B 1 21 ? 34.276 7.947 1.281 1.00 19.54 21 ALA B CA 1
ATOM 1272 C C . ALA B 1 21 ? 35.107 7.448 2.452 1.00 20.76 21 ALA B C 1
ATOM 1273 O O . ALA B 1 21 ? 35.631 8.237 3.229 1.00 21.66 21 ALA B O 1
ATOM 1275 N N . LEU B 1 22 ? 35.227 6.132 2.569 1.00 32.31 22 LEU B N 1
ATOM 1276 C CA . LEU B 1 22 ? 35.985 5.519 3.658 1.00 32.00 22 LEU B CA 1
ATOM 1277 C C . LEU B 1 22 ? 37.508 5.611 3.506 1.00 36.20 22 LEU B C 1
ATOM 1278 O O . LEU B 1 22 ? 38.226 5.838 4.483 1.00 31.96 22 LEU B O 1
ATOM 1283 N N . THR B 1 23 ? 38.001 5.455 2.282 1.00 35.55 23 THR B N 1
ATOM 1284 C CA . THR B 1 23 ? 39.439 5.468 2.058 1.00 35.93 23 THR B CA 1
ATOM 1285 C C . THR B 1 23 ? 40.019 6.736 1.442 1.00 36.31 23 THR B C 1
ATOM 1286 O O . THR B 1 23 ? 41.224 6.986 1.537 1.00 34.53 23 THR B O 1
ATOM 1290 N N . LYS B 1 24 ? 39.177 7.544 0.817 1.00 25.98 24 LYS B N 1
ATOM 1291 C CA . LYS B 1 24 ? 39.676 8.760 0.194 1.00 32.63 24 LYS B CA 1
ATOM 1292 C C . LYS B 1 24 ? 39.221 10.066 0.842 1.00 28.94 24 LYS B C 1
ATOM 1293 O O . LYS B 1 24 ? 40.007 11.002 0.977 1.00 22.52 24 LYS B O 1
ATOM 1299 N N . ASP B 1 25 ? 37.959 10.125 1.252 1.00 23.45 25 ASP B N 1
ATOM 1300 C CA . ASP B 1 25 ? 37.405 11.343 1.834 1.00 21.14 25 ASP B CA 1
ATOM 1301 C C . ASP B 1 25 ? 37.267 11.357 3.349 1.00 24.39 25 ASP B C 1
ATOM 1302 O O . ASP B 1 25 ? 36.814 12.355 3.905 1.00 31.94 25 ASP B O 1
ATOM 1307 N N . SER B 1 26 ? 37.658 10.273 4.015 1.00 19.45 26 SER B N 1
ATOM 1308 C CA . SER B 1 26 ? 37.498 10.172 5.463 1.00 15.39 26 SER B CA 1
ATOM 1309 C C . SER B 1 26 ? 38.203 11.219 6.324 1.00 16.10 26 SER B C 1
ATOM 1310 O O . SER B 1 26 ? 37.678 11.615 7.363 1.00 30.52 26 SER B O 1
ATOM 1313 N N . ASP B 1 27 ? 39.391 11.650 5.917 1.00 23.06 27 ASP B N 1
ATOM 1314 C CA . ASP B 1 27 ? 40.123 12.650 6.689 1.00 29.47 27 ASP B CA 1
ATOM 1315 C C . ASP B 1 27 ? 39.338 13.962 6.686 1.00 27.60 27 ASP B C 1
ATOM 1316 O O . ASP B 1 27 ? 39.117 14.574 7.732 1.00 36.16 27 ASP B O 1
ATOM 1321 N N . THR B 1 28 ? 38.911 14.375 5.499 1.00 29.34 28 THR B N 1
ATOM 1322 C CA . THR B 1 28 ? 38.133 15.595 5.326 1.00 29.89 28 THR B CA 1
ATOM 1323 C C . THR B 1 28 ? 36.821 15.457 6.086 1.00 32.47 28 THR B C 1
ATOM 1324 O O . THR B 1 28 ? 36.456 16.329 6.874 1.00 38.04 28 THR B O 1
ATOM 1328 N N . ILE B 1 29 ? 36.119 14.350 5.845 1.00 26.36 29 ILE B N 1
ATOM 1329 C CA . ILE B 1 29 ? 34.845 14.078 6.503 1.00 30.85 29 ILE B CA 1
ATOM 1330 C C . ILE B 1 29 ? 35.001 14.063 8.027 1.00 25.16 29 ILE B C 1
ATOM 1331 O O . ILE B 1 29 ? 34.305 14.780 8.735 1.00 23.15 29 ILE B O 1
ATOM 1336 N N . ALA B 1 30 ? 35.926 13.247 8.516 1.00 25.03 30 ALA B N 1
ATOM 1337 C CA . ALA B 1 30 ? 36.171 13.117 9.949 1.00 29.62 30 ALA B CA 1
ATOM 1338 C C . ALA B 1 30 ? 36.255 14.454 10.677 1.00 28.98 30 ALA B C 1
ATOM 1339 O O . ALA B 1 30 ? 35.636 14.642 11.728 1.00 24.37 30 ALA B O 1
ATOM 1341 N N . GLN B 1 31 ? 37.017 15.382 10.112 1.00 28.33 31 GLN B N 1
ATOM 1342 C CA . GLN B 1 31 ? 37.197 16.696 10.714 1.00 33.09 31 GLN B CA 1
ATOM 1343 C C . GLN B 1 31 ? 36.016 17.649 10.518 1.00 35.96 31 GLN B C 1
ATOM 1344 O O . GLN B 1 31 ? 35.920 18.657 11.211 1.00 45.83 31 GLN B O 1
ATOM 1350 N N . LYS B 1 32 ? 35.121 17.339 9.584 1.00 36.00 32 LYS B N 1
ATOM 1351 C CA . LYS B 1 32 ? 33.964 18.204 9.315 1.00 42.09 32 LYS B CA 1
ATOM 1352 C C . LYS B 1 32 ? 32.765 17.931 10.212 1.00 35.52 32 LYS B C 1
ATOM 1353 O O . LYS B 1 32 ? 32.283 18.812 10.926 1.00 43.00 32 LYS B O 1
ATOM 1359 N N . ILE B 1 33 ? 32.272 16.707 10.147 1.00 35.80 33 ILE B N 1
ATOM 1360 C CA . ILE B 1 33 ? 31.128 16.298 10.939 1.00 40.70 33 ILE B CA 1
ATOM 1361 C C . ILE B 1 33 ? 31.398 16.476 12.425 1.00 41.55 33 ILE B C 1
ATOM 1362 O O . ILE B 1 33 ? 32.536 16.711 12.837 1.00 46.03 33 ILE B O 1
ATOM 1367 N N . ASP B 1 34 ? 30.339 16.376 13.220 1.00 45.48 34 ASP B N 1
ATOM 1368 C CA . ASP B 1 34 ? 30.454 16.487 14.667 1.00 53.75 34 ASP B CA 1
ATOM 1369 C C . ASP B 1 34 ? 31.095 15.173 15.102 1.00 54.08 34 ASP B C 1
ATOM 1370 O O . ASP B 1 34 ? 30.426 14.138 15.153 1.00 50.42 34 ASP B O 1
ATOM 1375 N N . GLY B 1 35 ? 32.389 15.203 15.397 1.00 53.26 35 GLY B N 1
ATOM 1376 C CA . GLY B 1 35 ? 33.058 13.980 15.799 1.00 47.43 35 GLY B CA 1
ATOM 1377 C C . GLY B 1 35 ? 34.286 14.188 16.657 1.00 44.27 35 GLY B C 1
ATOM 1378 O O . GLY B 1 35 ? 34.826 15.294 16.710 1.00 39.07 35 GLY B O 1
ATOM 1379 N N . PRO B 1 36 ? 34.746 13.128 17.347 1.00 44.86 36 PRO B N 1
ATOM 1380 C CA . PRO B 1 36 ? 35.914 13.095 18.237 1.00 39.93 36 PRO B CA 1
ATOM 1381 C C . PRO B 1 36 ? 37.219 13.531 17.581 1.00 28.50 36 PRO B C 1
ATOM 1382 O O . PRO B 1 36 ? 38.078 14.106 18.234 1.00 34.01 36 PRO B O 1
ATOM 1386 N N . ILE B 1 37 ? 37.377 13.246 16.296 1.00 27.39 37 ILE B N 1
ATOM 1387 C CA . ILE B 1 37 ? 38.601 13.641 15.606 1.00 31.52 37 ILE B CA 1
ATOM 1388 C C . ILE B 1 37 ? 38.692 15.161 15.517 1.00 30.49 37 ILE B C 1
ATOM 1389 O O . ILE B 1 37 ? 37.824 15.813 14.937 1.00 30.82 37 ILE B O 1
ATOM 1394 N N . GLN B 1 38 ? 39.744 15.722 16.103 1.00 28.38 38 GLN B N 1
ATOM 1395 C CA . GLN B 1 38 ? 39.931 17.166 16.090 1.00 25.67 38 GLN B CA 1
ATOM 1396 C C . GLN B 1 38 ? 40.752 17.615 14.897 1.00 30.63 38 GLN B C 1
ATOM 1397 O O . GLN B 1 38 ? 40.458 18.630 14.276 1.00 26.36 38 GLN B O 1
ATOM 1403 N N . SER B 1 39 ? 41.788 16.859 14.568 1.00 35.14 39 SER B N 1
ATOM 1404 C CA . SER B 1 39 ? 42.612 17.230 13.436 1.00 22.40 39 SER B CA 1
ATOM 1405 C C . SER B 1 39 ? 43.391 16.044 12.930 1.00 18.32 39 SER B C 1
ATOM 1406 O O . SER B 1 39 ? 43.633 15.078 13.651 1.00 26.09 39 SER B O 1
ATOM 1409 N N . ILE B 1 40 ? 43.785 16.133 11.671 1.00 25.57 40 ILE B N 1
ATOM 1410 C CA . ILE B 1 40 ? 44.549 15.083 11.033 1.00 25.83 40 ILE B CA 1
ATOM 1411 C C . ILE B 1 40 ? 45.723 15.739 10.328 1.00 26.55 40 ILE B C 1
ATOM 1412 O O . ILE B 1 40 ? 45.542 16.600 9.472 1.00 32.16 40 ILE B O 1
ATOM 1417 N N . GLU B 1 41 ? 46.929 15.347 10.714 1.00 23.66 41 GLU B N 1
ATOM 1418 C CA . GLU B 1 41 ? 48.132 15.906 10.122 1.00 30.37 41 GLU B CA 1
ATOM 1419 C C . GLU B 1 41 ? 48.878 14.830 9.351 1.00 28.41 41 GLU B C 1
ATOM 1420 O O . GLU B 1 41 ? 48.972 13.693 9.801 1.00 35.45 41 GLU B O 1
ATOM 1426 N N . LEU B 1 42 ? 49.390 15.183 8.180 1.00 23.23 42 LEU B N 1
ATOM 1427 C CA . LEU B 1 42 ? 50.161 14.233 7.398 1.00 28.10 42 LEU B CA 1
ATOM 1428 C C . LEU B 1 42 ? 51.612 14.385 7.842 1.00 26.36 42 LEU B C 1
ATOM 1429 O O . LEU B 1 42 ? 52.172 15.470 7.782 1.00 30.43 42 LEU B O 1
ATOM 1434 N N . VAL B 1 43 ? 52.207 13.301 8.322 1.00 34.67 43 VAL B N 1
ATOM 1435 C CA . VAL B 1 43 ? 53.590 13.343 8.766 1.00 37.40 43 VAL B CA 1
ATOM 1436 C C . VAL B 1 43 ? 54.468 12.843 7.631 1.00 37.25 43 VAL B C 1
ATOM 1437 O O . VAL B 1 43 ? 55.630 13.235 7.507 1.00 38.49 43 VAL B O 1
ATOM 1441 N N . GLU B 1 44 ? 53.886 11.974 6.808 1.00 32.38 44 GLU B N 1
ATOM 1442 C CA . GLU B 1 44 ? 54.558 11.406 5.646 1.00 32.53 44 GLU B CA 1
ATOM 1443 C C . GLU B 1 44 ? 53.554 11.025 4.560 1.00 35.03 44 GLU B C 1
ATOM 1444 O O . GLU B 1 44 ? 52.473 10.500 4.845 1.00 36.40 44 GLU B O 1
ATOM 1450 N N . GLY B 1 45 ? 53.921 11.294 3.311 1.00 35.50 45 GLY B N 1
ATOM 1451 C CA . GLY B 1 45 ? 53.053 10.968 2.194 1.00 22.67 45 GLY B CA 1
ATOM 1452 C C . GLY B 1 45 ? 51.792 11.805 2.117 1.00 27.83 45 GLY B C 1
ATOM 1453 O O . GLY B 1 45 ? 51.538 12.653 2.969 1.00 23.99 45 GLY B O 1
ATOM 1454 N N . ASN B 1 46 ? 50.993 11.563 1.083 1.00 29.42 46 ASN B N 1
ATOM 1455 C CA . ASN B 1 46 ? 49.755 12.300 0.898 1.00 38.17 46 ASN B CA 1
ATOM 1456 C C . ASN B 1 46 ? 48.578 11.346 0.729 1.00 42.48 46 ASN B C 1
ATOM 1457 O O . ASN B 1 46 ? 47.491 11.751 0.311 1.00 37.14 46 ASN B O 1
ATOM 1462 N N . GLY B 1 47 ? 48.797 10.076 1.055 1.00 34.48 47 GLY B N 1
ATOM 1463 C CA . GLY B 1 47 ? 47.732 9.103 0.938 1.00 30.98 47 GLY B CA 1
ATOM 1464 C C . GLY B 1 47 ? 48.200 7.749 0.452 1.00 37.09 47 GLY B C 1
ATOM 1465 O O . GLY B 1 47 ? 47.521 6.744 0.680 1.00 31.07 47 GLY B O 1
ATOM 1466 N N . GLY B 1 48 ? 49.353 7.719 -0.216 1.00 30.97 48 GLY B N 1
ATOM 1467 C CA . GLY B 1 48 ? 49.883 6.468 -0.732 1.00 26.91 48 GLY B CA 1
ATOM 1468 C C . GLY B 1 48 ? 50.374 5.542 0.366 1.00 26.89 48 GLY B C 1
ATOM 1469 O O . GLY B 1 48 ? 50.475 5.947 1.525 1.00 26.73 48 GLY B O 1
ATOM 1470 N N . VAL B 1 49 ? 50.679 4.298 0.013 1.00 13.22 49 VAL B N 1
ATOM 1471 C CA . VAL B 1 49 ? 51.159 3.349 1.004 1.00 32.43 49 VAL B CA 1
ATOM 1472 C C . VAL B 1 49 ? 52.409 3.931 1.633 1.00 30.09 49 VAL B C 1
ATOM 1473 O O . VAL B 1 49 ? 53.266 4.463 0.931 1.00 24.27 49 VAL B O 1
ATOM 1477 N N . GLY B 1 50 ? 52.510 3.828 2.954 1.00 28.69 50 GLY B N 1
ATOM 1478 C CA . GLY B 1 50 ? 53.660 4.376 3.651 1.00 26.54 50 GLY B CA 1
ATOM 1479 C C . GL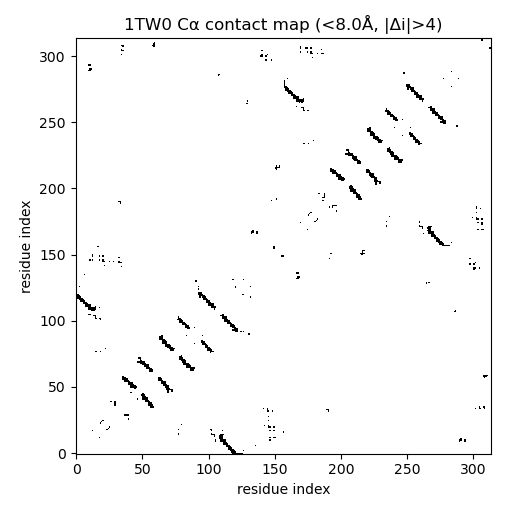Y B 1 50 ? 53.272 5.703 4.276 1.00 21.51 50 GLY B C 1
ATOM 1480 O O . GLY B 1 50 ? 53.981 6.243 5.121 1.00 25.08 50 GLY B O 1
ATOM 1481 N N . THR B 1 51 ? 52.138 6.240 3.838 1.00 23.11 51 THR B N 1
ATOM 1482 C CA . THR B 1 51 ? 51.639 7.494 4.386 1.00 23.05 51 THR B CA 1
ATOM 1483 C C . THR B 1 51 ? 51.424 7.275 5.875 1.00 20.80 51 THR B C 1
ATOM 1484 O O . THR B 1 51 ? 51.076 6.177 6.311 1.00 21.54 51 THR B O 1
ATOM 1488 N N . ILE B 1 52 ? 51.649 8.319 6.655 1.00 27.59 52 ILE B N 1
ATOM 1489 C CA . ILE B 1 52 ? 51.437 8.237 8.085 1.00 26.69 52 ILE B CA 1
ATOM 1490 C C . ILE B 1 52 ? 50.735 9.513 8.477 1.00 21.40 52 ILE B C 1
ATOM 1491 O O . ILE B 1 52 ? 51.084 10.589 8.001 1.00 29.36 52 ILE B O 1
ATOM 1496 N N . LYS B 1 53 ? 49.734 9.386 9.331 1.00 13.29 53 LYS B N 1
ATOM 1497 C CA . LYS B 1 53 ? 48.957 10.539 9.759 1.00 30.48 53 LYS B CA 1
ATOM 1498 C C . LYS B 1 53 ? 48.936 10.652 11.267 1.00 30.98 53 LYS B C 1
ATOM 1499 O O . LYS B 1 53 ? 48.809 9.653 11.963 1.00 28.55 53 LYS B O 1
ATOM 1505 N N . LYS B 1 54 ? 49.062 11.872 11.768 1.00 26.88 54 LYS B N 1
ATOM 1506 C CA . LYS B 1 54 ? 48.974 12.097 13.196 1.00 30.45 54 LYS B CA 1
ATOM 1507 C C . LYS B 1 54 ? 47.522 12.492 13.377 1.00 24.07 54 LYS B C 1
ATOM 1508 O O . LYS B 1 54 ? 47.129 13.596 13.017 1.00 32.40 54 LYS B O 1
ATOM 1514 N N . ILE B 1 55 ? 46.719 11.575 13.900 1.00 35.00 55 ILE B N 1
ATOM 1515 C CA . ILE B 1 55 ? 45.309 11.848 14.110 1.00 19.86 55 ILE B CA 1
ATOM 1516 C C . ILE B 1 55 ? 45.099 12.179 15.567 1.00 20.48 55 ILE B C 1
ATOM 1517 O O . ILE B 1 55 ? 45.456 11.399 16.443 1.00 27.23 55 ILE B O 1
ATOM 1522 N N . THR B 1 56 ? 44.530 13.348 15.825 1.00 18.53 56 THR B N 1
ATOM 1523 C CA . THR B 1 56 ? 44.281 13.771 17.186 1.00 23.65 56 THR B CA 1
ATOM 1524 C C . THR B 1 56 ? 42.787 13.783 17.477 1.00 21.27 56 THR B C 1
ATOM 1525 O O . THR B 1 56 ? 42.016 14.459 16.804 1.00 22.01 56 THR B O 1
ATOM 1529 N N . ALA B 1 57 ? 42.383 13.018 18.481 1.00 17.08 57 ALA B N 1
ATOM 1530 C CA . ALA B 1 57 ? 40.979 12.933 18.850 1.00 23.24 57 ALA B CA 1
ATOM 1531 C C . ALA B 1 57 ? 40.737 13.360 20.283 1.00 28.74 57 ALA B C 1
ATOM 1532 O O . ALA B 1 57 ? 41.676 13.524 21.063 1.00 38.14 57 ALA B O 1
ATOM 1534 N N . ASN B 1 58 ? 39.462 13.506 20.625 1.00 33.16 58 ASN B N 1
ATOM 1535 C CA . ASN B 1 58 ? 39.056 13.941 21.950 1.00 32.60 58 ASN B CA 1
ATOM 1536 C C . ASN B 1 58 ? 37.801 13.194 22.384 1.00 42.87 58 ASN B C 1
ATOM 1537 O O . ASN B 1 58 ? 36.768 13.257 21.720 1.00 45.59 58 ASN B O 1
ATOM 1542 N N . GLU B 1 59 ? 37.904 12.477 23.497 1.00 49.75 59 GLU B N 1
ATOM 1543 C CA . GLU B 1 59 ? 36.782 11.717 24.036 1.00 57.47 59 GLU B CA 1
ATOM 1544 C C . GLU B 1 59 ? 36.538 12.111 25.496 1.00 60.79 59 GLU B C 1
ATOM 1545 O O . GLU B 1 59 ? 37.117 11.530 26.417 1.00 61.61 59 GLU B O 1
ATOM 1547 N N . GLY B 1 60 ? 35.676 13.104 25.696 1.00 64.68 60 GLY B N 1
ATOM 1548 C CA . GLY B 1 60 ? 35.373 13.577 27.034 1.00 68.23 60 GLY B CA 1
ATOM 1549 C C . GLY B 1 60 ? 36.026 14.925 27.279 1.00 74.33 60 GLY B C 1
ATOM 1550 O O . GLY B 1 60 ? 35.456 15.977 26.984 1.00 80.83 60 GLY B O 1
ATOM 1551 N N . ASP B 1 61 ? 37.232 14.887 27.831 1.00 75.38 61 ASP B N 1
ATOM 1552 C CA . ASP B 1 61 ? 38.005 16.091 28.104 1.00 71.87 61 ASP B CA 1
ATOM 1553 C C . ASP B 1 61 ? 39.451 15.722 27.799 1.00 67.92 61 ASP B C 1
ATOM 1554 O O . ASP B 1 61 ? 40.306 16.587 27.587 1.00 69.83 61 ASP B O 1
ATOM 1556 N N . LYS B 1 62 ? 39.701 14.415 27.768 1.00 54.37 62 LYS B N 1
ATOM 1557 C CA . LYS B 1 62 ? 41.023 13.877 27.489 1.00 44.64 62 LYS B CA 1
ATOM 1558 C C . LYS B 1 62 ? 41.331 13.914 26.002 1.00 35.01 62 LYS B C 1
ATOM 1559 O O . LYS B 1 62 ? 40.529 13.499 25.170 1.00 36.89 62 LYS B O 1
ATOM 1561 N N . THR B 1 63 ? 42.504 14.424 25.673 1.00 26.36 63 THR B N 1
ATOM 1562 C CA . THR B 1 63 ? 42.926 14.498 24.290 1.00 25.98 63 THR B CA 1
ATOM 1563 C C . THR B 1 63 ? 43.943 13.386 24.103 1.00 26.09 63 THR B C 1
ATOM 1564 O O . THR B 1 63 ? 44.620 13.004 25.050 1.00 36.17 63 THR B O 1
ATOM 1568 N N . SER B 1 64 ? 44.024 12.845 22.895 1.00 19.53 64 SER B N 1
ATOM 1569 C CA . SER B 1 64 ? 44.985 11.794 22.596 1.00 20.16 64 SER B CA 1
ATOM 1570 C C . SER B 1 64 ? 45.209 11.783 21.095 1.00 25.58 64 SER B C 1
ATOM 1571 O O . SER B 1 64 ? 44.506 12.462 20.339 1.00 27.88 64 SER B O 1
ATOM 1574 N N . PHE B 1 65 ? 46.189 11.011 20.658 1.00 17.58 65 PHE B N 1
ATOM 1575 C CA . PHE B 1 65 ? 46.484 10.941 19.245 1.00 23.92 65 PHE B CA 1
ATOM 1576 C C . PHE B 1 65 ? 47.012 9.558 18.902 1.00 15.35 65 PHE B C 1
ATOM 1577 O O . PHE B 1 65 ? 47.490 8.831 19.767 1.00 24.14 65 PHE B O 1
ATOM 1585 N N . VAL B 1 66 ? 46.937 9.213 17.626 1.00 27.07 66 VAL B N 1
ATOM 1586 C CA . VAL B 1 66 ? 47.474 7.957 17.144 1.00 20.91 66 VAL B CA 1
ATOM 1587 C C . VAL B 1 66 ? 48.155 8.213 15.817 1.00 18.67 66 VAL B C 1
ATOM 1588 O O . VAL B 1 66 ? 47.773 9.121 15.074 1.00 27.91 66 VAL B O 1
ATOM 1592 N N . LEU B 1 67 ? 49.188 7.431 15.536 1.00 29.05 67 LEU B N 1
ATOM 1593 C CA . LEU B 1 67 ? 49.883 7.524 14.264 1.00 24.53 67 LEU B CA 1
ATOM 1594 C C . LEU B 1 67 ? 49.252 6.427 13.421 1.00 35.40 67 LEU B C 1
ATOM 1595 O O . LEU B 1 67 ? 49.294 5.249 13.796 1.00 31.37 67 LEU B O 1
ATOM 1600 N N . GLN B 1 68 ? 48.644 6.808 12.302 1.00 25.09 68 GLN B N 1
ATOM 1601 C CA . GLN B 1 68 ? 48.021 5.829 11.426 1.00 26.89 68 GLN B CA 1
ATOM 1602 C C . GLN B 1 68 ? 48.929 5.638 10.226 1.00 24.32 68 GLN B C 1
ATOM 1603 O O . GLN B 1 68 ? 49.499 6.594 9.714 1.00 24.80 68 GLN B O 1
ATOM 1609 N N . LYS B 1 69 ? 49.064 4.401 9.776 1.00 23.38 69 LYS B N 1
ATOM 1610 C CA . LYS B 1 69 ? 49.925 4.102 8.639 1.00 25.92 69 LYS B CA 1
ATOM 1611 C C . LYS B 1 69 ? 49.152 3.340 7.565 1.00 18.12 69 LYS B C 1
ATOM 1612 O O . LYS B 1 69 ? 48.402 2.416 7.865 1.00 33.94 69 LYS B O 1
ATOM 1618 N N . VAL B 1 70 ? 49.323 3.749 6.315 1.00 15.44 70 VAL B N 1
ATOM 1619 C CA . VAL B 1 70 ? 48.652 3.093 5.202 1.00 21.71 70 VAL B CA 1
ATOM 1620 C C . VAL B 1 70 ? 49.484 1.875 4.810 1.00 18.30 70 VAL B C 1
ATOM 1621 O O . VAL B 1 70 ? 50.630 2.009 4.393 1.00 26.01 70 VAL B O 1
ATOM 1625 N N . ASP B 1 71 ? 48.909 0.687 4.949 1.00 23.81 71 ASP B N 1
ATOM 1626 C CA . ASP B 1 71 ? 49.648 -0.536 4.642 1.00 25.61 71 ASP B CA 1
ATOM 1627 C C . ASP B 1 71 ? 49.512 -1.063 3.223 1.00 25.31 71 ASP B C 1
ATOM 1628 O O . ASP B 1 71 ? 50.481 -1.552 2.651 1.00 29.36 71 ASP B O 1
ATOM 1633 N N . ALA B 1 72 ? 48.314 -0.980 2.659 1.00 21.13 72 ALA B N 1
ATOM 1634 C CA . ALA B 1 72 ? 48.088 -1.458 1.306 1.00 19.06 72 ALA B CA 1
ATOM 1635 C C . ALA B 1 72 ? 46.790 -0.932 0.705 1.00 25.44 72 ALA B C 1
ATOM 1636 O O . ALA B 1 72 ? 45.805 -0.698 1.411 1.00 31.24 72 ALA B O 1
ATOM 1638 N N . ILE B 1 73 ? 46.799 -0.736 -0.606 1.00 24.35 73 ILE B N 1
ATOM 1639 C CA . ILE B 1 73 ? 45.615 -0.268 -1.299 1.00 25.57 73 ILE B CA 1
ATOM 1640 C C . ILE B 1 73 ? 45.454 -1.067 -2.577 1.00 32.50 73 ILE B C 1
ATOM 1641 O O . ILE B 1 73 ? 46.401 -1.213 -3.355 1.00 35.53 73 ILE B O 1
ATOM 1646 N N . ASP B 1 74 ? 44.250 -1.590 -2.776 1.00 28.31 74 ASP B N 1
ATOM 1647 C CA . ASP B 1 74 ? 43.922 -2.369 -3.961 1.00 32.61 74 ASP B CA 1
ATOM 1648 C C . ASP B 1 74 ? 42.549 -1.916 -4.431 1.00 30.18 74 ASP B C 1
ATOM 1649 O O . ASP B 1 74 ? 41.537 -2.542 -4.101 1.00 24.00 74 ASP B O 1
ATOM 1654 N N . GLU B 1 75 ? 42.521 -0.819 -5.186 1.00 20.45 75 GLU B N 1
ATOM 1655 C CA . GLU B 1 75 ? 41.268 -0.269 -5.698 1.00 25.35 75 GLU B CA 1
ATOM 1656 C C . GLU B 1 75 ? 40.592 -1.216 -6.669 1.00 32.43 75 GLU B C 1
ATOM 1657 O O . GLU B 1 75 ? 39.364 -1.236 -6.771 1.00 29.61 75 GLU B O 1
ATOM 1663 N N . ALA B 1 76 ? 41.397 -1.984 -7.397 1.00 29.82 76 ALA B N 1
ATOM 1664 C CA . ALA B 1 76 ? 40.862 -2.945 -8.351 1.00 34.10 76 ALA B CA 1
ATOM 1665 C C . ALA B 1 76 ? 39.816 -3.808 -7.650 1.00 31.72 76 ALA B C 1
ATOM 1666 O O . ALA B 1 76 ? 38.842 -4.244 -8.261 1.00 32.77 76 ALA B O 1
ATOM 1668 N N . ASN B 1 77 ? 40.020 -4.039 -6.357 1.00 29.02 77 ASN B N 1
ATOM 1669 C CA . ASN B 1 77 ? 39.094 -4.848 -5.576 1.00 30.43 77 ASN B CA 1
ATOM 1670 C C . ASN B 1 77 ? 38.500 -4.134 -4.352 1.00 24.07 77 ASN B C 1
ATOM 1671 O O . ASN B 1 77 ? 37.989 -4.774 -3.437 1.00 24.92 77 ASN B O 1
ATOM 1676 N N . LEU B 1 78 ? 38.561 -2.807 -4.351 1.00 28.41 78 LEU B N 1
ATOM 1677 C CA . LEU B 1 78 ? 38.038 -2.003 -3.248 1.00 28.55 78 LEU B CA 1
ATOM 1678 C C . LEU B 1 78 ? 38.606 -2.457 -1.903 1.00 26.96 78 LEU B C 1
ATOM 1679 O O . LEU B 1 78 ? 37.874 -2.596 -0.916 1.00 23.35 78 LEU B O 1
ATOM 1684 N N . GLY B 1 79 ? 39.915 -2.686 -1.876 1.00 23.01 79 GLY B N 1
ATOM 1685 C CA . GLY B 1 79 ? 40.577 -3.108 -0.654 1.00 18.03 79 GLY B CA 1
ATOM 1686 C C . GLY B 1 79 ? 41.455 -1.991 -0.123 1.00 25.05 79 GLY B C 1
ATOM 1687 O O . GLY B 1 79 ? 42.103 -1.268 -0.886 1.00 28.38 79 GLY B O 1
ATOM 1688 N N . TYR B 1 80 ? 41.477 -1.850 1.195 1.00 22.15 80 TYR B N 1
ATOM 1689 C CA . TYR B 1 80 ? 42.259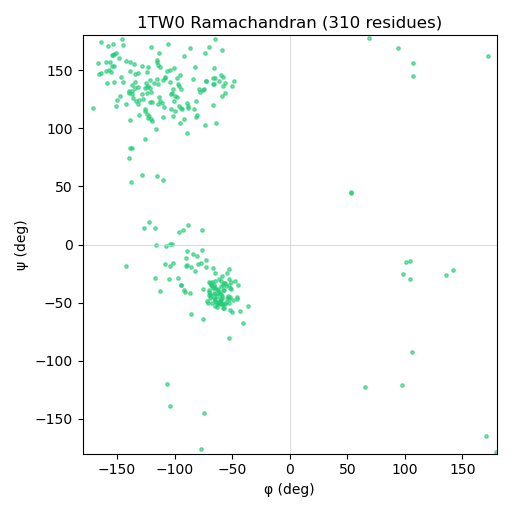 -0.812 1.855 1.00 24.74 80 TYR B CA 1
ATOM 1690 C C . TYR B 1 80 ? 42.731 -1.347 3.210 1.00 25.29 80 TYR B C 1
ATOM 1691 O O . TYR B 1 80 ? 41.929 -1.837 4.005 1.00 20.63 80 TYR B O 1
ATOM 1700 N N . ASP B 1 81 ? 44.032 -1.260 3.464 1.00 27.29 81 ASP B N 1
ATOM 1701 C CA . ASP B 1 81 ? 44.598 -1.755 4.715 1.00 19.28 81 ASP B CA 1
ATOM 1702 C C . ASP B 1 81 ? 45.461 -0.702 5.390 1.00 18.37 81 ASP B C 1
ATOM 1703 O O . ASP B 1 81 ? 46.339 -0.102 4.769 1.00 22.99 81 ASP B O 1
ATOM 1708 N N . TYR B 1 82 ? 45.210 -0.475 6.669 1.00 19.25 82 TYR B N 1
ATOM 1709 C CA . TYR B 1 82 ? 45.999 0.480 7.422 1.00 11.46 82 TYR B CA 1
ATOM 1710 C C . TYR B 1 82 ? 46.151 -0.023 8.841 1.00 16.65 82 TYR B C 1
ATOM 1711 O O . TYR B 1 82 ? 45.532 -1.006 9.241 1.00 18.71 82 TYR B O 1
ATOM 1720 N N . SER B 1 83 ? 46.979 0.648 9.614 1.00 20.64 83 SER B N 1
ATOM 1721 C CA . SER B 1 83 ? 47.150 0.228 10.986 1.00 22.30 83 SER B CA 1
ATOM 1722 C C . SER B 1 83 ? 47.591 1.391 11.837 1.00 15.04 83 SER B C 1
ATOM 1723 O O . SER B 1 83 ? 48.183 2.353 11.351 1.00 20.31 83 SER B O 1
ATOM 1726 N N . ILE B 1 84 ? 47.256 1.301 13.114 1.00 20.24 84 ILE B N 1
ATOM 1727 C CA . ILE B 1 84 ? 47.616 2.302 14.100 1.00 10.43 84 ILE B CA 1
ATOM 1728 C C . ILE B 1 84 ? 48.918 1.730 14.646 1.00 24.59 84 ILE B C 1
ATOM 1729 O O . ILE B 1 84 ? 48.931 0.635 15.212 1.00 22.41 84 ILE B O 1
ATOM 1734 N N . VAL B 1 85 ? 50.011 2.459 14.452 1.00 20.85 85 VAL B N 1
ATOM 1735 C CA . VAL B 1 85 ? 51.321 1.989 14.875 1.00 20.56 85 VAL B CA 1
ATOM 1736 C C . VAL B 1 85 ? 51.929 2.666 16.084 1.00 22.92 85 VAL B C 1
ATOM 1737 O O . VAL B 1 85 ? 53.029 2.310 16.503 1.00 36.41 85 VAL B O 1
ATOM 1741 N N . GLY B 1 86 ? 51.232 3.641 16.645 1.00 20.74 86 GLY B N 1
ATOM 1742 C CA . GLY B 1 86 ? 51.764 4.317 17.809 1.00 18.93 86 GLY B CA 1
ATOM 1743 C C . GLY B 1 86 ? 50.842 5.408 18.292 1.00 22.43 86 GLY B C 1
ATOM 1744 O O . GLY B 1 86 ? 49.766 5.598 17.727 1.00 22.57 86 GLY B O 1
ATOM 1745 N N . GLY B 1 87 ? 51.257 6.115 19.341 1.00 24.25 87 GLY B N 1
ATOM 1746 C CA . GLY B 1 87 ? 50.456 7.204 19.872 1.00 26.05 87 GLY B CA 1
ATOM 1747 C C . GLY B 1 87 ? 49.790 6.902 21.197 1.00 26.49 87 GLY B C 1
ATOM 1748 O O . GLY B 1 87 ? 49.546 5.746 21.539 1.00 26.72 87 GLY B O 1
ATOM 1749 N N . THR B 1 88 ? 49.482 7.953 21.947 1.00 29.63 88 THR B N 1
ATOM 1750 C CA . THR B 1 88 ? 48.834 7.797 23.240 1.00 27.38 88 THR B CA 1
ATOM 1751 C C . THR B 1 88 ? 47.417 7.257 23.078 1.00 34.64 88 THR B C 1
ATOM 1752 O O . THR B 1 88 ? 46.839 6.713 24.015 1.00 29.03 88 THR B O 1
ATOM 1756 N N . GLY B 1 89 ? 46.863 7.409 21.881 1.00 32.15 89 GLY B N 1
ATOM 1757 C CA . GLY B 1 89 ? 45.517 6.928 21.624 1.00 34.46 89 GLY B CA 1
ATOM 1758 C C . GLY B 1 89 ? 45.438 5.423 21.438 1.00 31.10 89 GLY B C 1
ATOM 1759 O O . GLY B 1 89 ? 44.356 4.866 21.279 1.00 32.43 89 GLY B O 1
ATOM 1760 N N . LEU B 1 90 ? 46.591 4.767 21.442 1.00 22.37 90 LEU B N 1
ATOM 1761 C CA . LEU B 1 90 ? 46.654 3.323 21.285 1.00 30.53 90 LEU B CA 1
ATOM 1762 C C . LEU B 1 90 ? 46.778 2.736 22.689 1.00 24.38 90 LEU B C 1
ATOM 1763 O O . LEU B 1 90 ? 47.653 3.134 23.452 1.00 19.82 90 LEU B O 1
ATOM 1768 N N . PRO B 1 91 ? 45.896 1.789 23.051 1.00 28.67 91 PRO B N 1
ATOM 1769 C CA . PRO B 1 91 ? 45.930 1.165 24.380 1.00 24.82 91 PRO B CA 1
ATOM 1770 C C . PRO B 1 91 ? 47.321 0.661 24.747 1.00 28.31 91 PRO B C 1
ATOM 1771 O O . PRO B 1 91 ? 47.993 0.040 23.930 1.00 30.33 91 PRO B O 1
ATOM 1775 N N . GLU B 1 92 ? 47.738 0.920 25.983 1.00 30.97 92 GLU B N 1
ATOM 1776 C CA . GLU B 1 92 ? 49.056 0.501 26.455 1.00 35.62 92 GLU B CA 1
ATOM 1777 C C . GLU B 1 92 ? 49.368 -0.983 26.302 1.00 29.63 92 GLU B C 1
ATOM 1778 O O . GLU B 1 92 ? 50.533 -1.364 26.234 1.00 20.60 92 GLU B O 1
ATOM 1784 N N . SER B 1 93 ? 48.339 -1.821 26.242 1.00 31.15 93 SER B N 1
ATOM 1785 C CA . SER B 1 93 ? 48.565 -3.255 26.083 1.00 34.37 93 SER B CA 1
ATOM 1786 C C . SER B 1 93 ? 48.875 -3.648 24.634 1.00 34.08 93 SER B C 1
ATOM 1787 O O . SER B 1 93 ? 49.411 -4.729 24.375 1.00 43.18 93 SER B O 1
ATOM 1790 N N . LEU B 1 94 ? 48.563 -2.762 23.695 1.00 32.46 94 LEU B N 1
ATOM 1791 C CA . LEU B 1 94 ? 48.793 -3.040 22.284 1.00 28.65 94 LEU B CA 1
ATOM 1792 C C . LEU B 1 94 ? 50.080 -2.449 21.733 1.00 29.65 94 LEU B C 1
ATOM 1793 O O . LEU B 1 94 ? 50.481 -1.344 22.095 1.00 31.07 94 LEU B O 1
ATOM 1798 N N . GLU B 1 95 ? 50.718 -3.196 20.842 1.00 28.40 95 GLU B N 1
ATOM 1799 C CA . GLU B 1 95 ? 51.940 -2.749 20.192 1.00 21.65 95 GLU B CA 1
ATOM 1800 C C . GLU B 1 95 ? 51.538 -2.097 18.861 1.00 30.94 95 GLU B C 1
ATOM 1801 O O . GLU B 1 95 ? 52.155 -1.127 18.406 1.00 28.79 95 GLU B O 1
ATOM 1807 N N . LYS B 1 96 ? 50.489 -2.647 18.253 1.00 21.82 96 LYS B N 1
ATOM 1808 C CA . LYS B 1 96 ? 49.957 -2.159 16.983 1.00 22.08 96 LYS B CA 1
ATOM 1809 C C . LYS B 1 96 ? 48.576 -2.747 16.706 1.00 18.84 96 LYS B C 1
ATOM 1810 O O . LYS B 1 96 ? 48.288 -3.883 17.081 1.00 15.01 96 LYS B O 1
ATOM 1816 N N . LEU B 1 97 ? 47.724 -1.969 16.050 1.00 16.54 97 LEU B N 1
ATOM 1817 C CA . LEU B 1 97 ? 46.392 -2.446 15.678 1.00 30.85 97 LEU B CA 1
ATOM 1818 C C . LEU B 1 97 ? 46.229 -2.242 14.170 1.00 31.37 97 LEU B C 1
ATOM 1819 O O . LEU B 1 97 ? 46.232 -1.109 13.688 1.00 29.64 97 LEU B O 1
ATOM 1824 N N . SER B 1 98 ? 46.102 -3.338 13.424 1.00 28.89 98 SER B N 1
ATOM 1825 C CA . SER B 1 98 ? 45.968 -3.257 11.968 1.00 26.15 98 SER B CA 1
ATOM 1826 C C . SER B 1 98 ? 44.561 -3.547 11.465 1.00 20.02 98 SER B C 1
ATOM 1827 O O . SER B 1 98 ? 43.819 -4.316 12.072 1.00 34.42 98 SER B O 1
ATOM 1830 N N . PHE B 1 99 ? 44.197 -2.925 10.349 1.00 25.08 99 PHE B N 1
ATOM 1831 C CA . PHE B 1 99 ? 42.883 -3.140 9.751 1.00 24.98 99 PHE B CA 1
ATOM 1832 C C . PHE B 1 99 ? 43.033 -3.594 8.313 1.00 20.13 99 PHE B C 1
ATOM 1833 O O . PHE B 1 99 ? 43.832 -3.040 7.554 1.00 20.29 99 PHE B O 1
ATOM 1841 N N . GLU B 1 100 ? 42.257 -4.601 7.941 1.00 24.67 100 GLU B N 1
ATOM 1842 C CA . GLU B 1 100 ? 42.259 -5.097 6.574 1.00 20.22 100 GLU B CA 1
ATOM 1843 C C . GLU B 1 100 ? 40.814 -4.961 6.152 1.00 28.31 100 GLU B C 1
ATOM 1844 O O . GLU B 1 100 ? 39.935 -5.673 6.639 1.00 25.32 100 GLU B O 1
ATOM 1850 N N . THR B 1 101 ? 40.562 -4.010 5.267 1.00 26.24 101 THR B N 1
ATOM 1851 C CA . THR B 1 101 ? 39.205 -3.765 4.838 1.00 26.05 101 THR B CA 1
ATOM 1852 C C . THR B 1 101 ? 38.972 -4.049 3.371 1.00 34.35 101 THR B C 1
ATOM 1853 O O . THR B 1 101 ? 39.893 -4.028 2.550 1.00 26.13 101 THR B O 1
ATOM 1857 N N . LYS B 1 102 ? 37.711 -4.300 3.050 1.00 27.05 102 LYS B N 1
ATOM 1858 C CA . LYS B 1 102 ? 37.316 -4.570 1.686 1.00 23.39 102 LYS B CA 1
ATOM 1859 C C . LYS B 1 102 ? 35.830 -4.279 1.568 1.00 25.82 102 LYS B C 1
ATOM 1860 O O . LYS B 1 102 ? 35.053 -4.580 2.475 1.00 25.55 102 LYS B O 1
ATOM 1866 N N . VAL B 1 103 ? 35.441 -3.664 0.460 1.00 21.04 103 VAL B N 1
ATOM 1867 C CA . VAL B 1 103 ? 34.044 -3.357 0.227 1.00 22.31 103 VAL B CA 1
ATOM 1868 C C . VAL B 1 103 ? 33.603 -4.210 -0.958 1.00 20.76 103 VAL B C 1
ATOM 1869 O O . VAL B 1 103 ? 34.252 -4.206 -2.002 1.00 27.32 103 VAL B O 1
ATOM 1873 N N . VAL B 1 104 ? 32.526 -4.968 -0.785 1.00 21.36 104 VAL B N 1
ATOM 1874 C CA . VAL B 1 104 ? 32.013 -5.801 -1.865 1.00 29.37 104 VAL B CA 1
ATOM 1875 C C . VAL B 1 104 ? 30.559 -5.440 -2.151 1.00 35.00 104 VAL B C 1
ATOM 1876 O O . VAL B 1 104 ? 29.842 -4.960 -1.270 1.00 29.57 104 VAL B O 1
ATOM 1880 N N . ALA B 1 105 ? 30.129 -5.655 -3.389 1.00 31.58 105 ALA B N 1
ATOM 1881 C CA . ALA B 1 105 ? 28.758 -5.334 -3.771 1.00 39.48 105 ALA B CA 1
ATOM 1882 C C . ALA B 1 105 ? 27.754 -6.321 -3.178 1.00 36.05 105 ALA B C 1
ATOM 1883 O O . ALA B 1 105 ? 28.019 -7.521 -3.102 1.00 28.21 105 ALA B O 1
ATOM 1885 N N . GLY B 1 106 ? 26.609 -5.801 -2.743 1.00 46.19 106 GLY B N 1
ATOM 1886 C CA . GLY B 1 106 ? 25.577 -6.647 -2.170 1.00 45.50 106 GLY B CA 1
ATOM 1887 C C . GLY B 1 106 ? 24.607 -7.096 -3.247 1.00 54.22 106 GLY B C 1
ATOM 1888 O O . GLY B 1 106 ? 24.552 -6.497 -4.320 1.00 55.14 106 GLY B O 1
ATOM 1889 N N . SER B 1 107 ? 23.840 -8.146 -2.968 1.00 62.96 107 SER B N 1
ATOM 1890 C CA . SER B 1 107 ? 22.877 -8.670 -3.935 1.00 66.55 107 SER B CA 1
ATOM 1891 C C . SER B 1 107 ? 21.687 -7.734 -4.155 1.00 66.13 107 SER B C 1
ATOM 1892 O O . SER B 1 107 ? 21.138 -7.673 -5.254 1.00 73.88 107 SER B O 1
ATOM 1894 N N . GLY B 1 108 ? 21.296 -7.004 -3.113 1.00 63.66 108 GLY B N 1
ATOM 1895 C CA . GLY B 1 108 ? 20.166 -6.097 -3.226 1.00 49.49 108 GLY B CA 1
ATOM 1896 C C . GLY B 1 108 ? 20.517 -4.698 -3.695 1.00 47.79 108 GLY B C 1
ATOM 1897 O O . GLY B 1 108 ? 19.722 -3.766 -3.537 1.00 47.08 108 GLY B O 1
ATOM 1898 N N . GLY B 1 109 ? 21.705 -4.544 -4.271 1.00 38.25 109 GLY B N 1
ATOM 1899 C CA . GLY B 1 109 ? 22.126 -3.240 -4.749 1.00 41.28 109 GLY B CA 1
ATOM 1900 C C . GLY B 1 109 ? 23.041 -2.497 -3.789 1.00 40.74 109 GLY B C 1
ATOM 1901 O O . GLY B 1 109 ? 23.836 -1.652 -4.198 1.00 38.56 109 GLY B O 1
ATOM 1902 N N . GLY B 1 110 ? 22.937 -2.812 -2.506 1.00 36.60 110 GLY B N 1
ATOM 1903 C CA . GLY B 1 110 ? 23.772 -2.136 -1.535 1.00 37.02 110 GLY B CA 1
ATOM 1904 C C . GLY B 1 110 ? 25.199 -2.625 -1.596 1.00 32.71 110 GLY B C 1
ATOM 1905 O O . GLY B 1 110 ? 25.707 -2.952 -2.666 1.00 40.43 110 GLY B O 1
ATOM 1906 N N . SER B 1 111 ? 25.844 -2.683 -0.438 1.00 36.37 111 SER B N 1
ATOM 1907 C CA . SER B 1 111 ? 27.224 -3.137 -0.353 1.00 30.09 111 SER B CA 1
ATOM 1908 C C . SER B 1 111 ? 27.482 -3.764 1.003 1.00 28.64 111 SER B C 1
ATOM 1909 O O . SER B 1 111 ? 26.699 -3.603 1.936 1.00 33.69 111 SER B O 1
ATOM 1912 N N . ILE B 1 112 ? 28.589 -4.482 1.104 1.00 28.64 112 ILE B N 1
ATOM 1913 C CA . ILE B 1 112 ? 28.971 -5.121 2.353 1.00 28.41 112 ILE B CA 1
ATOM 1914 C C . ILE B 1 112 ? 30.397 -4.688 2.656 1.00 28.40 112 ILE B C 1
ATOM 1915 O O . ILE B 1 112 ? 31.283 -4.819 1.812 1.00 23.87 112 ILE B O 1
ATOM 1920 N N . SER B 1 113 ? 30.608 -4.138 3.844 1.00 22.40 113 SER B N 1
ATOM 1921 C CA . SER B 1 113 ? 31.936 -3.695 4.239 1.00 16.81 113 SER B CA 1
ATOM 1922 C C . SER B 1 113 ? 32.529 -4.770 5.127 1.00 18.36 113 SER B C 1
ATOM 1923 O O . SER B 1 113 ? 32.017 -5.040 6.205 1.00 24.30 113 SER B O 1
ATOM 1926 N N . LYS B 1 114 ? 33.599 -5.396 4.659 1.00 23.73 114 LYS B N 1
ATOM 1927 C CA . LYS B 1 114 ? 34.251 -6.452 5.413 1.00 21.43 114 LYS B CA 1
ATOM 1928 C C . LYS B 1 114 ? 35.502 -5.895 6.047 1.00 26.99 114 LYS B C 1
ATOM 1929 O O . LYS B 1 114 ? 36.327 -5.259 5.383 1.00 30.06 114 LYS B O 1
ATOM 1935 N N . VAL B 1 115 ? 35.633 -6.134 7.343 1.00 19.82 115 VAL B N 1
ATOM 1936 C CA . VAL B 1 115 ? 36.770 -5.640 8.091 1.00 22.19 115 VAL B CA 1
ATOM 1937 C C . VAL B 1 115 ? 37.363 -6.697 8.987 1.00 25.76 115 VAL B C 1
ATOM 1938 O O . VAL B 1 115 ? 36.650 -7.413 9.691 1.00 21.32 115 VAL B O 1
ATOM 1942 N N . THR B 1 116 ? 38.682 -6.782 8.964 1.00 30.38 116 THR B N 1
ATOM 1943 C CA . THR B 1 116 ? 39.376 -7.724 9.812 1.00 28.73 116 THR B CA 1
ATOM 1944 C C . THR B 1 116 ? 40.400 -6.941 10.613 1.00 32.58 116 THR B C 1
ATOM 1945 O O . THR B 1 116 ? 41.298 -6.317 10.039 1.00 30.98 116 THR B O 1
ATOM 1949 N N . LEU B 1 117 ? 40.227 -6.939 11.934 1.00 22.00 117 LEU B N 1
ATOM 1950 C CA . LEU B 1 117 ? 41.141 -6.254 12.840 1.00 23.29 117 LEU B CA 1
ATOM 1951 C C . LEU B 1 117 ? 42.146 -7.260 13.368 1.00 19.46 117 LEU B C 1
ATOM 1952 O O . LEU B 1 117 ? 41.771 -8.372 13.736 1.00 27.86 117 LEU B O 1
ATOM 1957 N N . LYS B 1 118 ? 43.415 -6.871 13.403 1.00 16.70 118 LYS B N 1
ATOM 1958 C CA . LYS B 1 118 ? 44.470 -7.729 13.939 1.00 12.52 118 LYS B CA 1
ATOM 1959 C C . LYS B 1 118 ? 45.138 -6.953 15.060 1.00 18.57 118 LYS B C 1
ATOM 1960 O O . LYS B 1 118 ? 45.801 -5.943 14.821 1.00 19.70 118 LYS B O 1
ATOM 1966 N N . PHE B 1 119 ? 44.929 -7.417 16.288 1.00 12.95 119 PHE B N 1
ATOM 1967 C CA . PHE B 1 119 ? 45.490 -6.769 17.457 1.00 10.89 119 PHE B CA 1
ATOM 1968 C C . PHE B 1 119 ? 46.875 -7.356 17.716 1.00 16.69 119 PHE B C 1
ATOM 1969 O O . PHE B 1 119 ? 46.999 -8.556 17.933 1.00 17.22 119 PHE B O 1
ATOM 1977 N N . HIS B 1 120 ? 47.908 -6.518 17.675 1.00 17.23 120 HIS B N 1
ATOM 1978 C CA . HIS B 1 120 ? 49.274 -6.976 17.935 1.00 21.01 120 HIS B CA 1
ATOM 1979 C C . HIS B 1 120 ? 49.628 -6.621 19.368 1.00 26.18 120 HIS B C 1
ATOM 1980 O O . HIS B 1 120 ? 49.496 -5.470 19.776 1.00 27.98 120 HIS B O 1
ATOM 1987 N N . THR B 1 121 ? 50.095 -7.606 20.127 1.00 29.44 121 THR B N 1
ATOM 1988 C CA . THR B 1 121 ? 50.421 -7.374 21.525 1.00 33.44 121 THR B CA 1
ATOM 1989 C C . THR B 1 121 ? 51.884 -7.495 21.889 1.00 35.08 121 THR B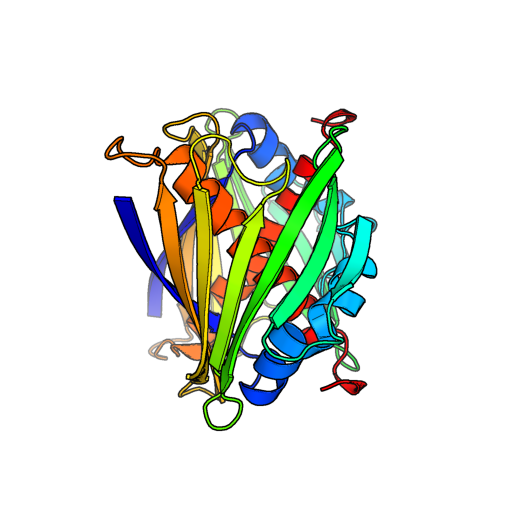 C 1
ATOM 1990 O O . THR B 1 121 ? 52.689 -8.045 21.141 1.00 37.27 121 THR B O 1
ATOM 1994 N N . LYS B 1 122 ? 52.207 -6.975 23.068 1.00 52.01 122 LYS B N 1
ATOM 1995 C CA . LYS B 1 122 ? 53.561 -7.010 23.599 1.00 51.76 122 LYS B CA 1
ATOM 1996 C C . LYS B 1 122 ? 54.079 -8.444 23.581 1.00 56.88 122 LYS B C 1
ATOM 1997 O O . LYS B 1 122 ? 54.821 -8.840 22.676 1.00 49.52 122 LYS B O 1
ATOM 1999 N N . GLY B 1 123 ? 53.671 -9.222 24.580 1.00 47.90 123 GLY B N 1
ATOM 2000 C CA . GLY B 1 123 ? 54.110 -10.600 24.663 1.00 53.78 123 GLY B CA 1
ATOM 2001 C C . GLY B 1 123 ? 53.035 -11.602 24.301 1.00 49.08 123 GLY B C 1
ATOM 2002 O O . GLY B 1 123 ? 52.516 -11.598 23.183 1.00 43.79 123 GLY B O 1
ATOM 2003 N N . ASP B 1 124 ? 52.702 -12.464 25.258 1.00 48.53 124 ASP B N 1
ATOM 2004 C CA . ASP B 1 124 ? 51.689 -13.493 25.053 1.00 44.03 124 ASP B CA 1
ATOM 2005 C C . ASP B 1 124 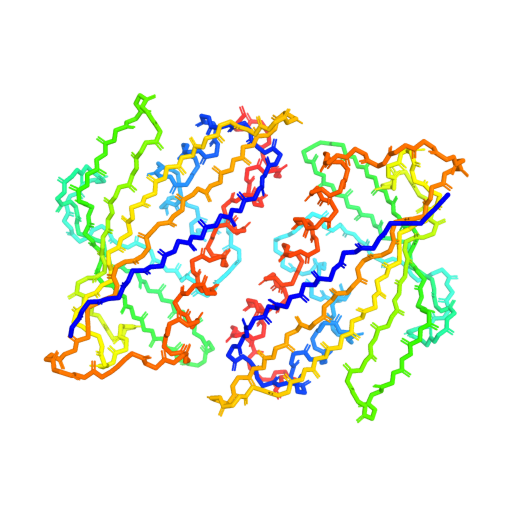? 50.493 -13.304 25.976 1.00 35.64 124 ASP B C 1
ATOM 2006 O O . ASP B 1 124 ? 49.669 -14.207 26.136 1.00 38.52 124 ASP B O 1
ATOM 2011 N N . ALA B 1 125 ? 50.399 -12.126 26.581 1.00 25.87 125 ALA B N 1
ATOM 2012 C CA . ALA B 1 125 ? 49.294 -11.832 27.478 1.00 27.99 125 ALA B CA 1
ATOM 2013 C C . ALA B 1 125 ? 48.018 -11.780 26.657 1.00 22.66 125 ALA B C 1
ATOM 2014 O O . ALA B 1 125 ? 47.996 -11.227 25.563 1.00 31.53 125 ALA B O 1
ATOM 2016 N N . PRO B 1 126 ? 46.931 -12.360 27.176 1.00 23.43 126 PRO B N 1
ATOM 2017 C CA . PRO B 1 126 ? 45.670 -12.346 26.427 1.00 27.21 126 PRO B CA 1
ATOM 2018 C C . PRO B 1 126 ? 45.071 -10.954 26.241 1.00 32.58 126 PRO B C 1
ATOM 2019 O O . PRO B 1 126 ? 45.294 -10.062 27.058 1.00 41.08 126 PRO B O 1
ATOM 2023 N N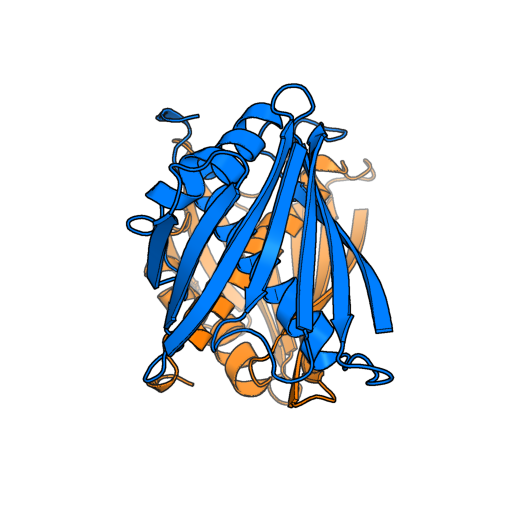 . LEU B 1 127 ? 44.312 -10.780 25.161 1.00 24.80 127 LEU B N 1
ATOM 2024 C CA . LEU B 1 127 ? 43.663 -9.504 24.850 1.00 18.81 127 LEU B CA 1
ATOM 2025 C C . LEU B 1 127 ? 42.373 -9.337 25.640 1.00 27.12 127 LEU B C 1
ATOM 2026 O O . LEU B 1 127 ? 41.477 -10.177 25.551 1.00 33.13 127 LEU B O 1
ATOM 2031 N N . SER B 1 128 ? 42.269 -8.257 26.406 1.00 24.88 128 SER B N 1
ATOM 2032 C CA . SER B 1 128 ? 41.057 -8.033 27.181 1.00 21.78 128 SER B CA 1
ATOM 2033 C C . SER B 1 128 ? 39.904 -7.774 26.227 1.00 21.81 128 SER B C 1
ATOM 2034 O O . SER B 1 128 ? 40.080 -7.170 25.170 1.00 21.67 128 SER B O 1
ATOM 2037 N N . ASP B 1 129 ? 38.727 -8.269 26.583 1.00 25.55 129 ASP B N 1
ATOM 2038 C CA . ASP B 1 129 ? 37.554 -8.068 25.754 1.00 28.73 129 ASP B CA 1
ATOM 2039 C C . ASP B 1 129 ? 37.230 -6.580 25.712 1.00 35.16 129 ASP B C 1
ATOM 2040 O O . ASP B 1 129 ? 36.614 -6.090 24.761 1.00 28.07 129 ASP B O 1
ATOM 2045 N N . ALA B 1 130 ? 37.671 -5.868 26.746 1.00 26.29 130 ALA B N 1
ATOM 2046 C CA . ALA B 1 130 ? 37.441 -4.435 26.848 1.00 33.98 130 ALA B CA 1
ATOM 2047 C C . ALA B 1 130 ? 38.170 -3.676 25.739 1.00 28.10 130 ALA B C 1
ATOM 2048 O O . ALA B 1 130 ? 37.556 -2.885 25.024 1.00 33.50 130 ALA B O 1
ATOM 2050 N N . VAL B 1 131 ? 39.473 -3.911 25.601 1.00 20.18 131 VAL B N 1
ATOM 2051 C CA . VAL B 1 131 ? 40.252 -3.247 24.559 1.00 24.25 131 VAL B CA 1
ATOM 2052 C C . VAL B 1 131 ? 39.740 -3.725 23.205 1.00 22.77 131 VAL B C 1
ATOM 2053 O O . VAL B 1 131 ? 39.662 -2.967 22.245 1.00 20.50 131 VAL B O 1
ATOM 2057 N N . ARG B 1 132 ? 39.382 -4.998 23.141 1.00 18.84 132 ARG B N 1
ATOM 2058 C CA . ARG B 1 132 ? 38.879 -5.572 21.909 1.00 23.69 132 ARG B CA 1
ATOM 2059 C C . ARG B 1 132 ? 37.591 -4.883 21.459 1.00 25.14 132 ARG B C 1
ATOM 2060 O O . ARG B 1 132 ? 37.479 -4.453 20.310 1.00 25.40 132 ARG B O 1
ATOM 2068 N N . ASP B 1 133 ? 36.628 -4.768 22.373 1.00 24.10 133 ASP B N 1
ATOM 2069 C CA . ASP B 1 133 ? 35.336 -4.159 22.057 1.00 26.91 133 ASP B CA 1
ATOM 2070 C C . ASP B 1 133 ? 35.334 -2.651 21.786 1.00 19.96 133 ASP B C 1
ATOM 2071 O O . ASP B 1 133 ? 34.537 -2.183 20.979 1.00 22.34 133 ASP B O 1
ATOM 2076 N N . ASP B 1 134 ? 36.200 -1.893 22.455 1.00 19.66 134 ASP B N 1
ATOM 2077 C CA . ASP B 1 134 ? 36.254 -0.444 22.220 1.00 32.86 134 ASP B CA 1
ATOM 2078 C C . ASP B 1 134 ? 36.834 -0.170 20.835 1.00 21.35 134 ASP B C 1
ATOM 2079 O O . ASP B 1 134 ? 36.368 0.709 20.123 1.00 20.02 134 ASP B O 1
ATOM 2084 N N . ALA B 1 135 ? 37.857 -0.933 20.462 1.00 24.80 135 ALA B N 1
ATOM 2085 C CA . ALA B 1 135 ? 38.474 -0.795 19.153 1.00 20.68 135 ALA B CA 1
ATOM 2086 C C . ALA B 1 135 ? 37.429 -1.109 18.068 1.00 31.04 135 ALA B C 1
ATOM 2087 O O . ALA B 1 135 ? 37.360 -0.436 17.038 1.00 25.40 135 ALA B O 1
ATOM 2089 N N . LEU B 1 136 ? 36.615 -2.134 18.308 1.00 26.87 136 LEU B N 1
ATOM 2090 C CA . LEU B 1 136 ? 35.585 -2.527 17.348 1.00 25.29 136 LEU B CA 1
ATOM 2091 C C . LEU B 1 136 ? 34.487 -1.479 17.266 1.00 27.99 136 LEU B C 1
ATOM 2092 O O . LEU B 1 136 ? 34.020 -1.148 16.180 1.00 35.93 136 LEU B O 1
ATOM 2097 N N . ALA B 1 137 ? 34.080 -0.960 18.419 1.00 25.16 137 ALA B N 1
ATOM 2098 C CA . ALA B 1 137 ? 33.032 0.049 18.481 1.00 20.06 137 ALA B CA 1
ATOM 2099 C C . ALA B 1 137 ? 33.472 1.341 17.814 1.00 21.98 137 ALA B C 1
ATOM 2100 O O . ALA B 1 137 ? 32.687 1.973 17.102 1.00 27.03 137 ALA B O 1
ATOM 2102 N N . LYS B 1 138 ? 34.720 1.742 18.049 1.00 18.34 138 LYS B N 1
ATOM 2103 C CA . LYS B 1 138 ? 35.231 2.966 17.438 1.00 28.94 138 LYS B CA 1
ATOM 2104 C C . LYS B 1 138 ? 35.303 2.785 15.925 1.00 26.75 138 LYS B C 1
ATOM 2105 O O . LYS B 1 138 ? 35.051 3.724 15.163 1.00 27.65 138 LYS B O 1
ATOM 2111 N N . GLY B 1 139 ? 35.648 1.574 15.494 1.00 26.63 139 GLY B N 1
ATOM 2112 C CA . GLY B 1 139 ? 35.732 1.297 14.071 1.00 30.92 139 GLY B CA 1
ATOM 2113 C C . GLY B 1 139 ? 34.352 1.390 13.451 1.00 33.74 139 GLY B C 1
ATOM 2114 O O . GLY B 1 139 ? 34.167 2.011 12.403 1.00 21.70 139 GLY B O 1
ATOM 2115 N N . ALA B 1 140 ? 33.383 0.771 14.121 1.00 33.82 140 ALA B N 1
ATOM 2116 C CA . ALA B 1 140 ? 31.989 0.757 13.681 1.00 32.53 140 ALA B CA 1
ATOM 2117 C C . ALA B 1 140 ? 31.385 2.155 13.764 1.00 29.53 140 ALA B C 1
ATOM 2118 O O . ALA B 1 140 ? 30.521 2.515 12.964 1.00 34.56 140 ALA B O 1
ATOM 2120 N N . GLY B 1 141 ? 31.837 2.938 14.739 1.00 26.99 141 GLY B N 1
ATOM 2121 C CA . GLY B 1 141 ? 31.328 4.290 14.883 1.00 29.33 141 GLY B CA 1
ATOM 2122 C C . GLY B 1 141 ? 31.801 5.146 13.723 1.00 23.52 141 GLY B C 1
ATOM 2123 O O . GLY B 1 141 ? 31.026 5.890 13.119 1.00 27.80 141 GLY B O 1
ATOM 2124 N N . PHE B 1 142 ? 33.087 5.038 13.408 1.00 24.01 142 PHE B N 1
ATOM 2125 C CA . PHE B 1 142 ? 33.670 5.788 12.305 1.00 19.47 142 PHE B CA 1
ATOM 2126 C C . PHE B 1 142 ? 32.944 5.422 11.012 1.00 13.81 142 PHE B C 1
ATOM 2127 O O . PHE B 1 142 ? 32.587 6.296 10.222 1.00 28.88 142 PHE B O 1
ATOM 2135 N N . PHE B 1 143 ? 32.708 4.131 10.820 1.00 18.75 143 PHE B N 1
ATOM 2136 C CA . PHE B 1 143 ? 32.024 3.632 9.625 1.00 24.89 143 PHE B CA 1
ATOM 2137 C C . PHE B 1 143 ? 30.660 4.288 9.478 1.00 26.75 143 PHE B C 1
ATOM 2138 O O . PHE B 1 143 ? 30.33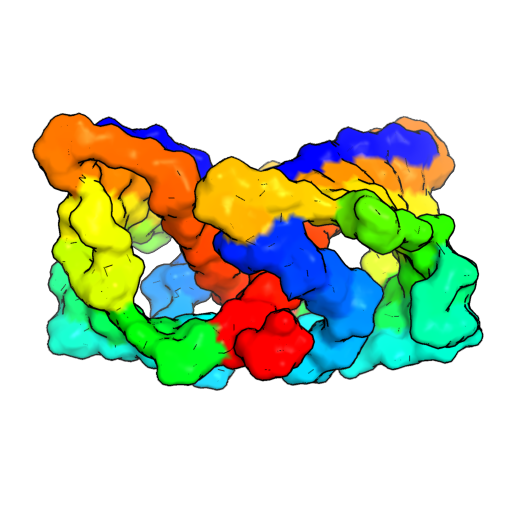8 4.869 8.441 1.00 32.06 143 PHE B O 1
ATOM 2146 N N . LYS B 1 144 ? 29.855 4.180 10.526 1.00 33.92 144 LYS B N 1
ATOM 2147 C CA . LYS B 1 144 ? 28.524 4.756 10.517 1.00 25.23 144 LYS B CA 1
ATOM 2148 C C . LYS B 1 144 ? 28.552 6.254 10.259 1.00 27.65 144 LYS B C 1
ATOM 2149 O O . LYS B 1 144 ? 27.660 6.779 9.599 1.00 20.10 144 LYS B O 1
ATOM 2155 N N . ALA B 1 145 ? 29.575 6.939 10.767 1.00 20.16 145 ALA B N 1
ATOM 2156 C CA . ALA B 1 145 ? 29.696 8.379 10.557 1.00 27.38 145 ALA B CA 1
ATOM 2157 C C . ALA B 1 145 ? 29.966 8.663 9.074 1.00 30.25 145 ALA B C 1
ATOM 2158 O O . ALA B 1 145 ? 29.287 9.480 8.455 1.00 33.02 145 ALA B O 1
ATOM 2160 N N . ILE B 1 146 ? 30.955 7.982 8.509 1.00 29.99 146 ILE B N 1
ATOM 2161 C CA . ILE B 1 146 ? 31.286 8.166 7.101 1.00 28.52 146 ILE B CA 1
ATOM 2162 C C . ILE B 1 146 ? 30.076 7.836 6.231 1.00 29.04 146 ILE B C 1
ATOM 2163 O O . ILE B 1 146 ? 29.748 8.576 5.304 1.00 23.81 146 ILE B O 1
ATOM 2168 N N . GLU B 1 147 ? 29.423 6.716 6.531 1.00 25.95 147 GLU B N 1
ATOM 2169 C CA . GLU B 1 147 ? 28.252 6.290 5.776 1.00 27.31 147 GLU B CA 1
ATOM 2170 C C . GLU B 1 147 ? 27.144 7.337 5.877 1.00 33.59 147 GLU B C 1
ATOM 2171 O O . GLU B 1 147 ? 26.529 7.700 4.871 1.00 38.58 147 GLU B O 1
ATOM 2177 N N . GLY B 1 148 ? 26.885 7.809 7.096 1.00 23.81 148 GLY B N 1
ATOM 2178 C CA . GLY B 1 148 ? 25.851 8.809 7.292 1.00 25.56 148 GLY B CA 1
ATOM 2179 C C . GLY B 1 148 ? 26.117 9.974 6.362 1.00 29.43 148 GLY B C 1
ATOM 2180 O O . GLY B 1 148 ? 25.208 10.487 5.715 1.00 29.21 148 GLY B O 1
ATOM 2181 N N . TYR B 1 149 ? 27.382 10.379 6.294 1.00 29.52 149 TYR B N 1
ATOM 2182 C CA . TYR B 1 149 ? 27.803 11.476 5.432 1.00 29.54 149 TYR B CA 1
ATOM 2183 C C . TYR B 1 149 ? 27.431 11.238 3.972 1.00 24.35 149 TYR B C 1
ATOM 2184 O O . TYR B 1 149 ? 26.833 12.096 3.331 1.00 31.89 149 TYR B O 1
ATOM 2193 N N . VAL B 1 150 ? 27.802 10.073 3.452 1.00 23.31 150 VAL B N 1
ATOM 2194 C CA . VAL B 1 150 ? 27.520 9.738 2.063 1.00 29.86 150 VAL B CA 1
ATOM 2195 C C . VAL B 1 150 ? 26.042 9.810 1.713 1.00 31.95 150 VAL B C 1
ATOM 2196 O O . VAL B 1 150 ? 25.676 10.247 0.622 1.00 38.68 150 VAL B O 1
ATOM 2200 N N . LEU B 1 151 ? 25.193 9.376 2.634 1.00 29.30 151 LEU B N 1
ATOM 2201 C CA . LEU B 1 151 ? 23.758 9.385 2.387 1.00 33.07 151 LEU B CA 1
ATOM 2202 C C . LEU B 1 151 ? 23.195 10.800 2.292 1.00 32.56 151 LEU B C 1
ATOM 2203 O O . LEU B 1 151 ? 22.301 11.065 1.487 1.00 28.47 151 LEU B O 1
ATOM 2208 N N . ALA B 1 152 ? 23.739 11.709 3.098 1.00 30.14 152 ALA B N 1
ATOM 2209 C CA . ALA B 1 152 ? 23.279 13.096 3.118 1.00 32.95 152 ALA B CA 1
ATOM 2210 C C . ALA B 1 152 ? 23.997 14.024 2.135 1.00 31.62 152 ALA B C 1
ATOM 2211 O O . ALA B 1 152 ? 23.618 15.182 1.989 1.00 44.86 152 ALA B O 1
ATOM 2213 N N . ASN B 1 153 ? 25.027 13.524 1.463 1.00 26.61 153 ASN B N 1
ATOM 2214 C CA . ASN B 1 153 ? 25.777 14.344 0.517 1.00 28.45 153 ASN B CA 1
ATOM 2215 C C . ASN B 1 153 ? 26.119 13.537 -0.719 1.00 26.87 153 ASN B C 1
ATOM 2216 O O . ASN B 1 153 ? 27.260 13.137 -0.911 1.00 28.54 153 ASN B O 1
ATOM 2221 N N . PRO B 1 154 ? 25.120 13.295 -1.582 1.00 39.11 154 PRO B N 1
ATOM 2222 C CA . PRO B 1 154 ? 25.279 12.524 -2.820 1.00 36.50 154 PRO B CA 1
ATOM 2223 C C . PRO B 1 154 ? 26.119 13.178 -3.909 1.00 41.59 154 PRO B C 1
ATOM 2224 O O . PRO B 1 154 ? 26.809 12.486 -4.654 1.00 39.33 154 PRO B O 1
ATOM 2228 N N . ALA B 1 155 ? 26.048 14.502 -4.008 1.00 45.73 155 ALA B N 1
ATOM 2229 C CA . ALA B 1 155 ? 26.779 15.237 -5.039 1.00 41.08 155 ALA B CA 1
ATOM 2230 C C . ALA B 1 155 ? 28.232 14.815 -5.162 1.00 42.86 155 ALA B C 1
ATOM 2231 O O . ALA B 1 155 ? 28.812 14.851 -6.251 1.00 43.69 155 ALA B O 1
ATOM 2233 N N . GLU B 1 156 ? 28.810 14.397 -4.042 1.00 43.67 156 GLU B N 1
ATOM 2234 C CA . GLU B 1 156 ? 30.210 13.989 -3.996 1.00 47.96 156 GLU B CA 1
ATOM 2235 C C . GLU B 1 156 ? 30.470 12.548 -4.442 1.00 39.62 156 GLU B C 1
ATOM 2236 O O . GLU B 1 156 ? 31.581 12.205 -4.843 1.00 33.48 156 GLU B O 1
ATOM 2242 N N . TYR B 1 157 ? 29.445 11.706 -4.366 1.00 40.15 157 TYR B N 1
ATOM 2243 C CA . TYR B 1 157 ? 29.579 10.303 -4.744 1.00 37.56 157 TYR B CA 1
ATOM 2244 C C . TYR B 1 157 ? 28.572 9.895 -5.814 1.00 42.60 157 TYR B C 1
ATOM 2245 O O . TYR B 1 157 ? 29.024 9.510 -6.911 1.00 42.49 157 TYR B O 1
#